Protein AF-A0A534X637-F1 (afdb_monomer)

Radius of gyration: 68.42 Å; Cα contacts (8 Å, |Δi|>4): 126; chains: 1; bounding box: 132×37×179 Å

Nearest PDB structures (foldseek):
  5v7k-assembly1_A  TM=5.201E-01  e=8.091E+00  Saccharomyces cerevisiae S288C

pLDDT: mean 84.25, std 18.9, range [32.81, 98.75]

Foldseek 3Di:
DDPVVCVVVLVCLLVVNDDPVNVVVLVVVVVVVDVVSVCVNVVDDRDDPPPDDDDDDDDDDDDDDDDDDDDDDDDDDDDDDDDDPPVVVVVVVVVVVVVVVVVVVVVVVVVVVVVVVVVVVVVVVVVVVVVVVVVVVVVVVVVVVVVVVVVVVVVVVVVVVVVVVVVVVVVVVVVVVVVVVVVVVVVVVVVVVVVVVVVVVVVVVVVVVVVVVVLVPDPPWDKDKDADDPPDHQKTKIWTDDPVVRDIDIDIPPDDDDPPPDWDWDWDQDPVRDIDTDDIHDDDD

Secondary structure (DSSP, 8-state):
--HHHHTTTHHHHHTT-S-HHHHHHHHHHHHTT-HHHHHHHHHS-TT-------------------------------------TTHHHHHHHHHHHHHHHHHHHHHHHHHHHHHHHHHHHHHHHHHHHHHHHHHHHHHHHHHHHHHHHHHHHHHHHHHHHHHHHHHHHHHHHHHHHHHHHHHHHHHHHHHHHHHHHHHHHHHHHHHHHHHHHHHHHSTT-EEEEE---TT--S-EEEEEEETTTTEEEEEEESPPPPPTT--EEEEEE-TTS-EEEEEEE----

Mean predicted aligned error: 18.58 Å

Sequence (285 aa):
MTHDELRPLLGAYAAGALAESAAEAVRAHLASGCTECLHDIFSRPVGLPRGGGDESSRTATEPPHDEAERHAVHAPPPAPVRRGRRWGLAVTIVVLALALATFASWTIYDLREREAARHAEAVRLAARVSELEAARAELATRVDGLAHDREAARDEATRQAEAVRATAEENASLTAELEAARGRIATLTRGVQRRDSEIAQLVTGVDEQRAVHDLAATPGVELVRLKPIAPVADAGGHVLWHPARDTILLYAFDLPPLPEGNHYRVRLRLGDGRVEDGPVFRPGP

Structure (mmCIF, N/CA/C/O backbone):
data_AF-A0A534X637-F1
#
_entry.id   AF-A0A534X637-F1
#
loop_
_atom_site.group_PDB
_atom_site.id
_atom_site.type_symbol
_atom_site.label_atom_id
_atom_site.label_alt_id
_atom_site.label_comp_id
_atom_site.label_asym_id
_atom_site.label_entity_id
_atom_site.label_seq_id
_atom_site.pdbx_PDB_ins_code
_atom_site.Cartn_x
_atom_site.Cartn_y
_atom_site.Cartn_z
_atom_site.occupancy
_atom_site.B_iso_or_equiv
_atom_site.auth_seq_id
_atom_site.auth_comp_id
_atom_site.auth_asym_id
_atom_site.auth_atom_id
_atom_site.pdbx_PDB_model_num
ATOM 1 N N . MET A 1 1 ? -9.061 -20.895 -38.094 1.00 80.50 1 MET A N 1
ATOM 2 C CA . MET A 1 1 ? -8.271 -22.129 -38.227 1.00 80.50 1 MET A CA 1
ATOM 3 C C . MET A 1 1 ? -8.186 -22.797 -36.878 1.00 80.50 1 MET A C 1
ATOM 5 O O . MET A 1 1 ? -7.851 -22.129 -35.900 1.00 80.50 1 MET A O 1
ATOM 9 N N . THR A 1 2 ? -8.549 -24.069 -36.822 1.00 93.06 2 THR A N 1
ATOM 10 C CA . THR A 1 2 ? -8.394 -24.895 -35.621 1.00 93.06 2 THR A CA 1
ATOM 11 C C . THR A 1 2 ? -6.964 -25.437 -35.530 1.00 93.06 2 THR A C 1
ATOM 13 O O . THR A 1 2 ? -6.198 -25.368 -36.492 1.00 93.06 2 THR A O 1
ATOM 16 N N . HIS A 1 3 ? -6.590 -25.968 -34.365 1.00 91.81 3 HIS A N 1
ATOM 17 C CA . HIS A 1 3 ? -5.275 -26.581 -34.159 1.00 91.81 3 HIS A CA 1
ATOM 18 C C . HIS A 1 3 ? -5.018 -27.747 -35.139 1.00 91.81 3 HIS A C 1
ATOM 20 O O . HIS A 1 3 ? -3.935 -27.850 -35.717 1.00 91.81 3 HIS A O 1
ATOM 26 N N . ASP A 1 4 ? -6.028 -28.588 -35.384 1.00 93.62 4 ASP A N 1
ATOM 27 C CA . ASP A 1 4 ? -5.906 -29.768 -36.251 1.00 93.62 4 ASP A CA 1
ATOM 28 C C . ASP A 1 4 ? -5.683 -29.405 -37.728 1.00 93.62 4 ASP A C 1
ATOM 30 O O . ASP A 1 4 ? -4.957 -30.104 -38.434 1.00 93.62 4 ASP A O 1
ATOM 34 N N . GLU A 1 5 ? -6.235 -28.277 -38.183 1.00 94.00 5 GLU A N 1
ATOM 35 C CA . GLU A 1 5 ? -6.020 -27.752 -39.540 1.00 94.00 5 GLU A CA 1
ATOM 36 C C . GLU A 1 5 ? -4.593 -27.218 -39.743 1.00 94.00 5 GLU A C 1
ATOM 38 O O . GLU A 1 5 ? -4.065 -27.256 -40.855 1.00 94.00 5 GLU A O 1
ATOM 43 N N . LEU A 1 6 ? -3.957 -26.725 -38.676 1.00 94.56 6 LEU A N 1
ATOM 44 C CA . LEU A 1 6 ? -2.626 -26.116 -38.724 1.00 94.56 6 LEU A CA 1
ATOM 45 C C . LEU A 1 6 ? -1.487 -27.119 -38.582 1.00 94.56 6 LEU A C 1
ATOM 47 O O . LEU A 1 6 ? -0.439 -26.932 -39.201 1.00 94.56 6 LEU A O 1
ATOM 51 N N . ARG A 1 7 ? -1.687 -28.199 -37.819 1.00 93.81 7 ARG A N 1
ATOM 52 C CA . ARG A 1 7 ? -0.678 -29.242 -37.577 1.00 93.81 7 ARG A CA 1
ATOM 53 C C . ARG A 1 7 ? 0.043 -29.747 -38.846 1.00 93.81 7 ARG A C 1
ATOM 55 O O . ARG A 1 7 ? 1.273 -29.819 -38.815 1.00 93.81 7 ARG A O 1
ATOM 62 N N . PRO A 1 8 ? -0.630 -30.045 -39.981 1.00 95.62 8 PRO A N 1
ATOM 63 C CA . PRO A 1 8 ? 0.071 -30.470 -41.198 1.00 95.62 8 PRO A CA 1
ATOM 64 C C . PRO A 1 8 ? 0.883 -29.349 -41.877 1.00 95.62 8 PRO A C 1
ATOM 66 O O . PRO A 1 8 ? 1.817 -29.640 -42.622 1.00 95.62 8 PRO A O 1
ATOM 69 N N . LEU A 1 9 ? 0.570 -28.073 -41.618 1.00 95.88 9 LEU A N 1
ATOM 70 C CA . LEU A 1 9 ? 1.211 -26.911 -42.251 1.00 95.88 9 LEU A CA 1
ATOM 71 C C . LEU A 1 9 ? 2.477 -26.439 -41.517 1.00 95.88 9 LEU A C 1
ATOM 73 O O . LEU A 1 9 ? 3.351 -25.832 -42.139 1.00 95.88 9 LEU A O 1
ATOM 77 N N . LEU A 1 10 ? 2.614 -26.746 -40.220 1.00 94.25 10 LEU A N 1
ATOM 78 C CA . LEU A 1 10 ? 3.729 -26.280 -39.378 1.00 94.25 10 LEU A CA 1
ATOM 79 C C . LEU A 1 10 ? 5.108 -26.717 -39.896 1.00 94.25 10 LEU A C 1
ATOM 81 O O . LEU A 1 10 ? 6.076 -25.970 -39.769 1.00 94.25 10 LEU A O 1
ATOM 85 N N . GLY A 1 11 ? 5.206 -27.885 -40.540 1.00 91.94 11 GLY A N 1
ATOM 86 C CA . GLY A 1 11 ? 6.465 -28.357 -41.127 1.00 91.94 11 GLY A CA 1
ATOM 87 C C . GLY A 1 11 ? 6.929 -27.533 -42.323 1.00 91.94 11 GLY A C 1
ATOM 88 O O . GLY A 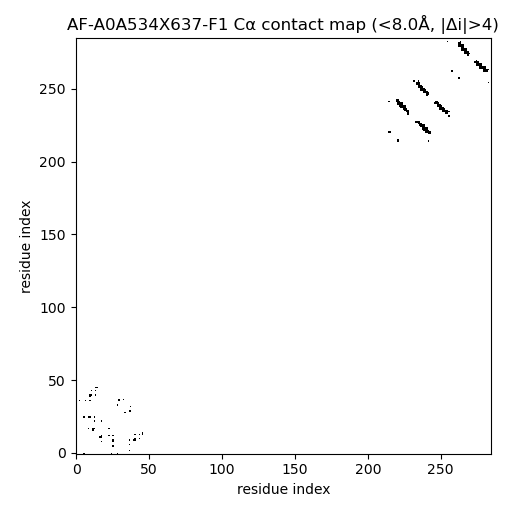1 11 ? 8.084 -27.114 -42.374 1.00 91.94 11 GLY A O 1
ATOM 89 N N . ALA A 1 12 ? 6.020 -27.254 -43.258 1.00 92.06 12 ALA A N 1
ATOM 90 C CA . ALA A 1 12 ? 6.310 -26.406 -44.411 1.00 92.06 12 ALA A CA 1
ATOM 91 C C . ALA A 1 12 ? 6.551 -24.947 -43.992 1.00 92.06 12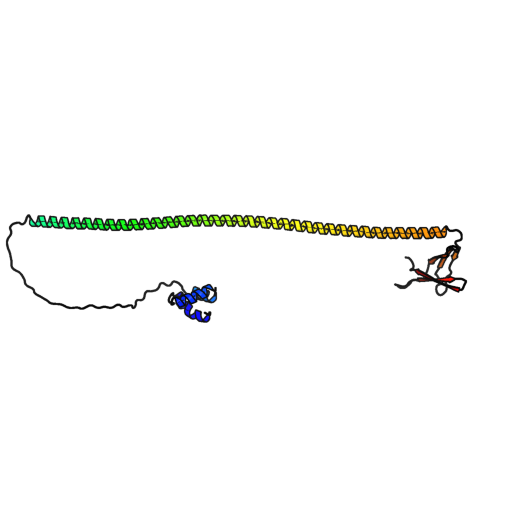 ALA A C 1
ATOM 93 O O . ALA A 1 12 ? 7.405 -24.276 -44.572 1.00 92.06 12 ALA A O 1
ATOM 94 N N . TYR A 1 13 ? 5.848 -24.474 -42.957 1.00 94.00 13 TYR A N 1
ATOM 95 C CA . TYR A 1 13 ? 6.070 -23.155 -42.368 1.00 94.00 13 TYR A CA 1
ATOM 96 C C . TYR A 1 13 ? 7.470 -23.032 -41.743 1.00 94.00 13 TYR A C 1
ATOM 98 O O . TYR A 1 13 ? 8.201 -22.104 -42.083 1.00 94.00 13 TYR A O 1
ATOM 106 N N . ALA A 1 14 ? 7.897 -23.999 -40.920 1.00 92.62 14 ALA A N 1
ATOM 107 C CA . ALA A 1 14 ? 9.238 -24.020 -40.320 1.00 92.62 14 ALA A CA 1
ATOM 108 C C . ALA A 1 14 ? 10.367 -24.099 -41.369 1.00 92.62 14 ALA A C 1
ATOM 110 O O . ALA A 1 14 ? 11.433 -23.517 -41.184 1.00 92.62 14 ALA A O 1
ATOM 111 N N . ALA A 1 15 ? 10.124 -24.781 -42.495 1.00 89.75 15 ALA A N 1
ATOM 112 C CA . ALA A 1 15 ? 11.055 -24.859 -43.624 1.00 89.75 15 ALA A CA 1
ATOM 113 C C . ALA A 1 15 ? 11.047 -23.606 -44.533 1.00 89.75 15 ALA A C 1
ATOM 115 O O . ALA A 1 15 ? 11.869 -23.488 -45.451 1.00 89.75 15 ALA A O 1
ATOM 116 N N . GLY A 1 16 ? 10.113 -22.672 -44.316 1.00 92.06 16 GLY A N 1
ATOM 117 C CA . GLY A 1 16 ? 9.902 -21.510 -45.182 1.00 92.06 16 GLY A CA 1
ATOM 118 C C . GLY A 1 16 ? 9.469 -21.883 -46.605 1.00 92.06 16 GLY A C 1
ATOM 119 O O . GLY A 1 16 ? 9.842 -21.195 -47.549 1.00 92.06 16 GLY A O 1
ATOM 120 N N . ALA A 1 17 ? 8.749 -22.997 -46.762 1.00 94.06 17 ALA A N 1
ATOM 121 C CA . ALA A 1 17 ? 8.256 -23.520 -48.040 1.00 94.06 17 ALA A CA 1
ATOM 122 C C . ALA A 1 17 ? 6.743 -23.295 -48.237 1.00 94.06 17 ALA A C 1
ATOM 124 O O . ALA A 1 17 ? 6.162 -23.760 -49.216 1.00 94.06 17 ALA A O 1
ATOM 125 N N . LEU A 1 18 ? 6.087 -22.627 -47.287 1.00 95.75 18 LEU A N 1
ATOM 126 C CA . LEU A 1 18 ? 4.650 -22.389 -47.313 1.00 95.75 18 LEU A CA 1
ATOM 127 C C . LEU A 1 18 ? 4.317 -21.137 -48.142 1.00 95.75 18 LEU A C 1
ATOM 129 O O . LEU A 1 18 ? 5.022 -20.134 -48.061 1.00 95.75 18 LEU A O 1
ATOM 133 N N . ALA A 1 19 ? 3.233 -21.183 -48.922 1.00 95.19 19 ALA A N 1
ATOM 134 C CA . ALA A 1 19 ? 2.739 -20.014 -49.651 1.00 95.19 19 ALA A CA 1
ATOM 135 C C . ALA A 1 19 ? 2.340 -18.885 -48.682 1.00 95.19 19 ALA A C 1
ATOM 137 O O . ALA A 1 19 ? 1.822 -19.157 -47.599 1.00 95.19 19 ALA A O 1
ATOM 138 N N . GLU A 1 20 ? 2.524 -17.625 -49.089 1.00 94.62 20 GLU A N 1
ATOM 139 C CA . GLU A 1 20 ? 2.378 -16.449 -48.212 1.00 94.62 20 GLU A CA 1
ATOM 140 C C . GLU A 1 20 ? 1.017 -16.373 -47.498 1.00 94.62 20 GLU A C 1
ATOM 142 O O . GLU A 1 20 ? 0.951 -16.106 -46.302 1.00 94.62 20 GLU A O 1
ATOM 147 N N . SER A 1 21 ? -0.079 -16.691 -48.194 1.00 95.00 21 SER A N 1
ATOM 148 C CA . SER A 1 21 ? -1.428 -16.691 -47.609 1.00 95.00 21 SER A CA 1
ATOM 149 C C . SER A 1 21 ? -1.615 -17.752 -46.518 1.00 95.00 21 SER A C 1
ATOM 151 O O . SER A 1 21 ? -2.300 -17.511 -45.525 1.00 95.00 21 SER A O 1
ATOM 153 N N . ALA A 1 22 ? -0.984 -18.916 -46.671 1.00 95.44 22 ALA A N 1
ATOM 154 C CA . ALA A 1 22 ? -1.002 -19.973 -45.667 1.00 95.44 22 ALA A CA 1
ATOM 155 C C . ALA A 1 22 ? -0.016 -19.678 -44.521 1.00 95.44 22 ALA A C 1
ATOM 157 O O . ALA A 1 22 ? -0.314 -19.989 -43.370 1.00 95.44 22 ALA A O 1
ATOM 158 N N . ALA A 1 23 ? 1.111 -19.015 -44.802 1.00 96.38 23 ALA A N 1
ATOM 159 C CA . ALA A 1 23 ? 2.033 -18.526 -43.777 1.00 96.38 23 ALA A CA 1
ATOM 160 C C . ALA A 1 23 ? 1.380 -17.469 -42.875 1.00 96.38 23 ALA A C 1
ATOM 162 O O . ALA A 1 23 ? 1.553 -17.520 -41.658 1.00 96.38 23 ALA A O 1
ATOM 163 N N . GLU A 1 24 ? 0.571 -16.570 -43.438 1.00 97.06 24 GLU A N 1
ATOM 164 C CA . GLU A 1 24 ? -0.175 -15.574 -42.665 1.00 97.06 24 GLU A CA 1
ATOM 165 C C . GLU A 1 24 ? -1.219 -16.217 -41.742 1.00 97.06 24 GLU A C 1
ATOM 167 O O . GLU A 1 24 ? -1.328 -15.844 -40.575 1.00 97.06 24 GLU A O 1
ATOM 172 N N . ALA A 1 25 ? -1.928 -17.248 -42.212 1.00 95.88 25 ALA A N 1
ATOM 173 C CA . ALA A 1 25 ? -2.872 -17.992 -41.379 1.00 95.88 25 ALA A CA 1
ATOM 174 C C . ALA A 1 25 ? -2.182 -18.697 -40.191 1.00 95.88 25 ALA A C 1
ATOM 176 O O . ALA A 1 25 ? -2.721 -18.712 -39.080 1.00 95.88 25 ALA A O 1
ATOM 177 N N . VAL A 1 26 ? -0.964 -19.220 -40.398 1.00 96.31 26 VAL A N 1
ATOM 178 C CA . VAL A 1 26 ? -0.128 -19.780 -39.323 1.00 96.31 26 VAL A CA 1
ATOM 179 C C . VAL A 1 26 ? 0.319 -18.680 -38.353 1.00 96.31 26 VAL A C 1
ATOM 181 O O . VAL A 1 26 ? 0.163 -18.847 -37.144 1.00 96.31 26 VAL A O 1
ATOM 184 N N . ARG A 1 27 ? 0.815 -17.536 -38.850 1.00 97.12 27 ARG A N 1
ATOM 185 C CA . ARG A 1 27 ? 1.231 -16.391 -38.013 1.00 97.12 27 ARG A CA 1
ATOM 186 C C . ARG A 1 27 ? 0.093 -15.872 -37.140 1.00 97.12 27 ARG A C 1
ATOM 188 O O . ARG A 1 27 ? 0.296 -15.684 -35.943 1.00 97.12 27 ARG A O 1
ATOM 195 N N . ALA A 1 28 ? -1.100 -15.706 -37.708 1.00 97.06 28 ALA A N 1
ATOM 196 C CA . ALA A 1 28 ? -2.282 -15.253 -36.982 1.00 97.06 28 ALA A CA 1
ATOM 197 C C . ALA A 1 28 ? -2.666 -16.207 -35.836 1.00 97.06 28 ALA A C 1
ATOM 199 O O . ALA A 1 28 ? -3.042 -15.756 -34.756 1.00 97.06 28 ALA A O 1
ATOM 200 N N . HIS A 1 29 ? -2.529 -17.522 -36.035 1.00 96.62 29 HIS A N 1
ATOM 201 C CA . HIS A 1 29 ? -2.782 -18.503 -34.980 1.00 96.62 29 HIS A CA 1
ATOM 202 C C . HIS A 1 29 ? -1.675 -18.539 -33.918 1.00 96.62 29 HIS A C 1
ATOM 204 O O . HIS A 1 29 ? -1.960 -18.629 -32.729 1.00 96.62 29 HIS A O 1
ATOM 210 N N . LEU A 1 30 ? -0.403 -18.420 -34.306 1.00 95.88 30 LEU A N 1
ATOM 211 C CA . LEU A 1 30 ? 0.690 -18.326 -33.331 1.00 95.88 30 LEU A CA 1
ATOM 212 C C . LEU A 1 30 ? 0.582 -17.044 -32.488 1.00 95.88 30 LEU A C 1
ATOM 214 O O . LEU A 1 30 ? 0.846 -17.079 -31.286 1.00 95.88 30 LEU A O 1
ATOM 218 N N . ALA A 1 31 ? 0.111 -15.943 -33.082 1.00 96.94 31 ALA A N 1
ATOM 219 C CA . ALA A 1 31 ? -0.160 -14.688 -32.384 1.00 96.94 31 ALA A CA 1
ATOM 220 C C . ALA A 1 31 ? -1.287 -14.798 -31.340 1.00 96.94 31 ALA A C 1
ATOM 222 O O . ALA A 1 31 ? -1.334 -13.990 -30.415 1.00 96.94 31 ALA A O 1
ATOM 223 N N . SER A 1 32 ? -2.158 -15.812 -31.428 1.00 95.56 32 SER A N 1
ATOM 224 C CA . SER A 1 32 ? -3.164 -16.081 -30.393 1.00 95.56 32 SER A CA 1
ATOM 225 C C . SER A 1 32 ? -2.591 -16.789 -29.157 1.00 95.56 32 SER A C 1
ATOM 227 O O . SER A 1 32 ? -3.331 -17.031 -28.207 1.00 95.56 32 SER A O 1
ATOM 229 N N . GLY A 1 33 ? -1.303 -17.158 -29.161 1.00 95.56 33 GLY A N 1
ATOM 230 C CA . GLY A 1 33 ? -0.624 -17.769 -28.017 1.00 95.56 33 GLY A CA 1
ATOM 231 C C . GLY A 1 33 ? -0.843 -19.27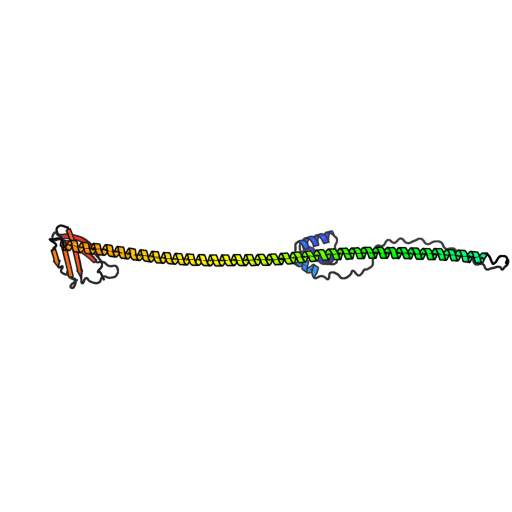7 -27.854 1.00 95.56 33 GLY A C 1
ATOM 232 O O . GLY A 1 33 ? -0.748 -19.782 -26.737 1.00 95.56 33 GLY A O 1
ATOM 233 N N . CYS A 1 34 ? -1.135 -20.021 -28.930 1.00 96.62 34 CYS A N 1
ATOM 234 C CA . CYS A 1 34 ? -1.278 -21.481 -28.852 1.00 96.62 34 CYS A CA 1
ATOM 235 C C . CYS A 1 34 ? 0.069 -22.160 -28.539 1.00 96.62 34 CYS A C 1
ATOM 237 O O . CYS A 1 34 ? 0.945 -22.281 -29.400 1.00 96.62 34 CYS A O 1
ATOM 239 N N . THR A 1 35 ? 0.231 -22.627 -27.301 1.00 96.00 35 THR A N 1
ATOM 240 C CA . THR A 1 35 ? 1.481 -23.212 -26.793 1.00 96.00 35 THR A CA 1
ATOM 241 C C . THR A 1 35 ? 1.853 -24.531 -27.470 1.00 96.00 35 THR A C 1
ATOM 243 O O . THR A 1 35 ? 3.038 -24.779 -27.672 1.00 96.00 35 THR A O 1
ATOM 246 N N . GLU A 1 36 ? 0.880 -25.348 -27.882 1.00 95.31 36 GLU A N 1
ATOM 247 C CA . GLU A 1 36 ? 1.135 -26.612 -28.589 1.00 95.31 36 GLU A CA 1
ATOM 248 C C . GLU A 1 36 ? 1.751 -26.379 -29.975 1.00 95.31 36 GLU A C 1
ATOM 250 O O . GLU A 1 36 ? 2.763 -26.989 -30.316 1.00 95.31 36 GLU A O 1
ATOM 255 N N . CYS A 1 37 ? 1.194 -25.446 -30.757 1.00 95.69 37 CYS A N 1
ATOM 256 C CA . CYS A 1 37 ? 1.743 -25.088 -32.067 1.00 95.69 37 CYS A CA 1
ATOM 257 C C . CYS A 1 37 ? 3.106 -24.396 -31.950 1.00 95.69 37 CYS A C 1
ATOM 259 O O . CYS A 1 37 ? 3.983 -24.640 -32.777 1.00 95.69 37 CYS A O 1
ATOM 261 N N . LEU A 1 38 ? 3.300 -23.562 -30.918 1.00 95.19 38 LEU A N 1
ATOM 262 C CA . LEU A 1 38 ? 4.597 -22.953 -30.612 1.00 95.19 38 LEU A CA 1
ATOM 263 C C . LEU A 1 38 ? 5.640 -24.018 -30.236 1.00 95.19 38 LEU A C 1
ATOM 265 O O . LEU A 1 38 ? 6.779 -23.966 -30.688 1.00 95.19 38 LEU A O 1
ATOM 269 N N . HIS A 1 39 ? 5.266 -25.023 -29.449 1.00 95.00 39 HIS A N 1
ATOM 270 C CA . HIS A 1 39 ? 6.184 -26.101 -29.098 1.00 95.00 39 HIS A CA 1
ATOM 271 C C . HIS A 1 39 ? 6.568 -26.960 -30.318 1.00 95.00 39 HIS A C 1
ATOM 273 O O . HIS A 1 39 ? 7.747 -27.257 -30.513 1.00 95.00 39 HIS A O 1
ATOM 279 N N . ASP A 1 40 ? 5.607 -27.312 -31.178 1.00 93.56 40 ASP A N 1
ATOM 280 C CA . ASP A 1 40 ? 5.864 -28.097 -32.396 1.00 93.56 40 ASP A CA 1
ATOM 281 C C . ASP A 1 40 ? 6.761 -27.340 -33.397 1.00 93.56 40 ASP A C 1
ATOM 283 O O . ASP A 1 40 ? 7.679 -27.917 -33.974 1.00 93.56 40 ASP A O 1
ATOM 287 N N . ILE A 1 41 ? 6.589 -26.023 -33.566 1.00 93.06 41 ILE A N 1
ATOM 288 C CA . ILE A 1 41 ? 7.469 -25.249 -34.458 1.00 93.06 41 ILE A CA 1
ATOM 289 C C . ILE A 1 41 ? 8.901 -25.117 -33.912 1.00 93.06 41 ILE A C 1
ATOM 291 O O . ILE A 1 41 ? 9.850 -25.260 -34.681 1.00 93.06 41 ILE A O 1
ATOM 295 N N . PHE A 1 42 ? 9.077 -24.882 -32.605 1.00 91.81 42 PHE A N 1
ATOM 296 C CA . PHE A 1 42 ? 10.404 -24.693 -31.999 1.00 91.81 42 PHE A CA 1
ATOM 297 C C . PHE A 1 42 ? 11.163 -26.000 -31.739 1.00 91.81 42 PHE A C 1
ATOM 299 O O . PHE A 1 42 ? 12.383 -25.976 -31.604 1.00 91.81 42 PHE A O 1
ATOM 306 N N . SER A 1 43 ? 10.470 -27.138 -31.675 1.00 91.44 43 SER A N 1
ATOM 307 C CA . SER A 1 43 ? 11.107 -28.459 -31.566 1.00 91.44 43 SER A CA 1
ATOM 308 C C . SER A 1 43 ? 11.647 -28.978 -32.904 1.00 91.44 43 SER A C 1
ATOM 310 O O . SER A 1 43 ? 12.435 -29.925 -32.928 1.00 91.44 43 SER A O 1
ATOM 312 N N . ARG A 1 44 ? 11.277 -28.346 -34.025 1.00 87.62 44 ARG A N 1
ATOM 313 C CA . ARG A 1 44 ? 11.807 -28.671 -35.352 1.00 87.62 44 ARG A CA 1
ATOM 314 C C . ARG A 1 44 ? 13.158 -27.978 -35.569 1.00 87.62 44 ARG A C 1
ATOM 316 O O . ARG A 1 44 ? 13.331 -26.832 -35.157 1.00 87.62 44 ARG A O 1
ATOM 323 N N . PRO A 1 45 ? 14.122 -28.634 -36.239 1.00 76.06 45 PRO A N 1
ATOM 324 C CA . PRO A 1 45 ? 15.430 -28.048 -36.504 1.00 76.06 45 PRO A CA 1
ATOM 325 C C . PRO A 1 45 ? 15.297 -26.866 -37.475 1.00 76.06 45 PRO A C 1
ATOM 327 O O . PRO A 1 45 ? 15.264 -27.034 -38.693 1.00 76.06 45 PRO A O 1
ATOM 330 N N . VAL A 1 46 ? 15.215 -25.655 -36.931 1.00 68.88 46 VAL A N 1
ATOM 331 C CA . VAL A 1 46 ? 15.305 -24.409 -37.694 1.00 68.88 46 VAL A CA 1
ATOM 332 C C . VAL A 1 46 ? 16.779 -24.100 -37.963 1.00 68.88 46 VAL A C 1
ATOM 334 O O . VAL A 1 46 ? 17.590 -24.057 -37.042 1.00 68.88 46 VAL A O 1
ATOM 337 N N . GLY A 1 47 ? 17.147 -23.902 -39.232 1.00 58.97 47 GLY A N 1
ATOM 338 C CA . GLY A 1 47 ? 18.487 -23.421 -39.598 1.00 58.97 47 GLY A CA 1
ATOM 339 C C . GLY A 1 47 ? 19.456 -24.427 -40.226 1.00 58.97 47 GLY A C 1
ATOM 340 O O . GLY A 1 47 ? 20.649 -24.133 -40.278 1.00 58.97 47 GLY A O 1
ATOM 341 N N . LEU A 1 48 ? 19.001 -25.566 -40.765 1.00 54.12 48 LEU A N 1
ATOM 342 C CA . LEU A 1 48 ? 19.855 -26.308 -41.700 1.00 54.12 48 LEU A CA 1
ATOM 343 C C . LEU A 1 48 ? 19.997 -25.496 -43.005 1.00 54.12 48 LEU A C 1
ATOM 345 O O . LEU A 1 48 ? 18.976 -25.125 -43.595 1.00 54.12 48 LEU A O 1
ATOM 349 N N . PRO A 1 49 ? 21.227 -25.173 -43.453 1.00 49.19 49 PRO A N 1
ATOM 350 C CA . PRO A 1 49 ? 21.439 -24.428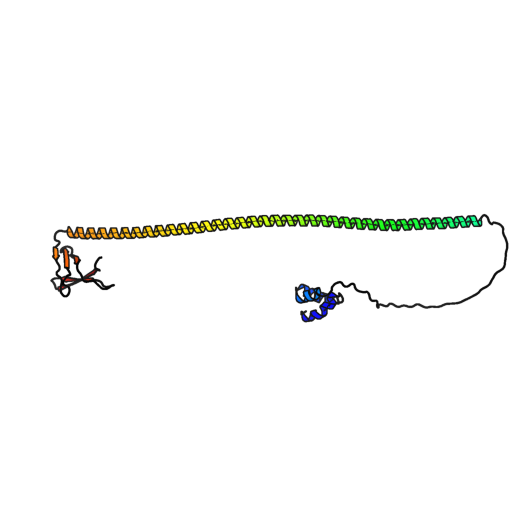 -44.685 1.00 49.19 49 PRO A CA 1
ATOM 351 C C . PRO A 1 49 ? 20.811 -25.192 -45.847 1.00 49.19 49 PRO A C 1
ATOM 353 O O . PRO A 1 49 ? 21.016 -26.397 -45.997 1.00 49.19 49 PRO A O 1
ATOM 356 N N . ARG A 1 50 ? 20.033 -24.476 -46.665 1.00 53.59 50 ARG A N 1
ATOM 357 C CA . ARG A 1 50 ? 19.497 -24.989 -47.926 1.00 53.59 50 ARG A CA 1
ATOM 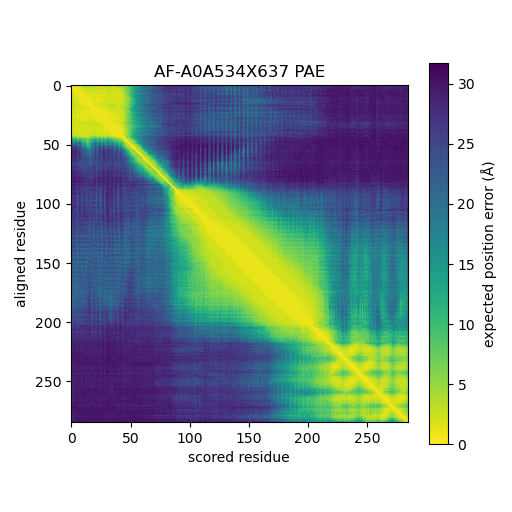358 C C . ARG A 1 50 ? 20.677 -25.468 -48.771 1.00 53.59 50 ARG A C 1
ATOM 360 O O . ARG A 1 50 ? 21.409 -24.652 -49.324 1.00 53.59 50 ARG A O 1
ATOM 367 N N . GLY A 1 51 ? 20.874 -26.783 -48.836 1.00 40.62 51 GLY A N 1
ATOM 368 C CA . GLY A 1 51 ? 21.675 -27.399 -49.881 1.00 40.62 51 GLY A CA 1
ATOM 369 C C . GLY A 1 51 ? 20.989 -27.074 -51.198 1.00 40.62 51 GLY A C 1
ATOM 370 O O . GLY A 1 51 ? 19.889 -27.560 -51.451 1.00 40.62 51 GLY A O 1
ATOM 371 N N . GLY A 1 52 ? 21.586 -26.172 -51.973 1.00 44.44 52 GLY A N 1
ATOM 372 C CA . GLY A 1 52 ? 21.131 -25.873 -53.319 1.00 44.44 52 GLY A CA 1
ATOM 373 C C . GLY A 1 52 ? 21.213 -27.135 -54.170 1.00 44.44 52 GLY A C 1
ATOM 374 O O . GLY A 1 52 ? 22.303 -27.536 -54.555 1.00 44.44 52 GLY A O 1
ATOM 375 N N . GLY A 1 53 ? 20.066 -27.761 -54.427 1.00 39.09 53 GLY A N 1
ATOM 376 C CA . GLY A 1 53 ? 19.783 -28.326 -55.743 1.00 39.09 53 GLY A CA 1
ATOM 377 C C . GLY A 1 53 ? 19.164 -27.186 -56.551 1.00 39.09 53 GLY A C 1
ATOM 378 O O . GLY A 1 53 ? 18.230 -26.541 -56.078 1.00 39.09 53 GLY A O 1
ATOM 379 N N . ASP A 1 54 ? 19.769 -26.737 -57.646 1.00 41.75 54 ASP A N 1
ATOM 380 C CA . ASP A 1 54 ? 19.764 -27.441 -58.933 1.00 41.75 54 ASP A CA 1
ATOM 381 C C . ASP A 1 54 ? 18.393 -28.062 -59.216 1.00 41.75 54 ASP A C 1
ATOM 383 O O . ASP A 1 54 ? 18.131 -29.204 -58.863 1.00 41.75 54 ASP A O 1
ATOM 387 N N . GLU A 1 55 ? 17.479 -27.266 -59.781 1.00 39.62 55 GLU A N 1
ATOM 388 C CA . GLU A 1 55 ? 16.989 -27.470 -61.152 1.00 39.62 55 GLU A CA 1
ATOM 389 C C . GLU A 1 55 ? 15.817 -26.534 -61.513 1.00 39.62 55 GLU A C 1
ATOM 391 O O . GLU A 1 55 ? 14.864 -26.349 -60.765 1.00 39.62 55 GLU A O 1
ATOM 396 N N . SER A 1 56 ? 15.851 -26.066 -62.764 1.00 40.47 56 SER A N 1
ATOM 397 C CA . SER A 1 56 ? 14.686 -25.745 -63.608 1.00 40.47 56 SER A CA 1
ATOM 398 C C . SER A 1 56 ? 13.905 -24.437 -63.391 1.00 40.47 56 SER A C 1
ATOM 400 O O . SER A 1 56 ? 12.744 -24.402 -62.993 1.00 40.47 56 SER A O 1
ATOM 402 N N . SER A 1 57 ? 14.471 -23.368 -63.946 1.00 38.34 57 SER A N 1
ATOM 403 C CA . SER A 1 57 ? 13.868 -22.668 -65.101 1.00 38.34 57 SER A CA 1
ATOM 404 C C . SER A 1 57 ? 15.030 -22.143 -65.951 1.00 38.34 57 SER A C 1
ATOM 406 O O . SER A 1 57 ? 15.677 -21.176 -65.580 1.00 38.34 57 SER A O 1
ATOM 408 N N . ARG A 1 58 ? 15.548 -22.892 -66.934 1.00 40.53 58 ARG A N 1
ATOM 409 C CA . ARG A 1 58 ? 14.998 -23.099 -68.290 1.00 40.53 58 ARG A CA 1
ATOM 410 C C . ARG A 1 58 ? 14.408 -21.828 -68.905 1.00 40.53 58 ARG A C 1
ATOM 412 O O . ARG A 1 58 ? 13.197 -21.675 -68.965 1.00 40.53 58 ARG A O 1
ATOM 419 N N . THR A 1 59 ? 15.288 -21.036 -69.509 1.00 34.25 59 THR A N 1
ATOM 420 C CA . THR A 1 59 ? 15.021 -20.504 -70.849 1.00 34.25 59 THR A CA 1
ATOM 421 C C . THR A 1 59 ? 16.175 -20.948 -71.733 1.00 34.25 59 THR A C 1
ATOM 423 O O . THR A 1 59 ? 17.247 -20.353 -71.748 1.00 34.25 59 THR A O 1
ATOM 426 N N . ALA A 1 60 ? 15.961 -22.079 -72.400 1.00 36.97 60 ALA A N 1
ATOM 427 C CA . ALA A 1 60 ? 16.754 -22.490 -73.538 1.00 36.97 60 ALA A CA 1
ATOM 428 C C . ALA A 1 60 ? 16.384 -21.595 -74.727 1.00 36.97 60 ALA A C 1
ATOM 430 O O . ALA A 1 60 ? 15.209 -21.448 -75.062 1.00 36.97 60 ALA A O 1
ATOM 431 N N . THR A 1 61 ? 17.380 -21.019 -75.384 1.00 33.62 61 THR A N 1
ATOM 432 C CA . THR A 1 61 ? 17.322 -20.751 -76.822 1.00 33.62 61 THR A CA 1
ATOM 433 C C . THR A 1 61 ? 18.713 -21.039 -77.360 1.00 33.62 61 THR A C 1
ATOM 435 O O . THR A 1 61 ? 19.664 -20.305 -77.107 1.00 33.62 61 THR A O 1
ATOM 438 N N . GLU A 1 62 ? 18.809 -22.203 -77.992 1.00 33.12 62 GLU A N 1
ATOM 439 C CA . GLU A 1 62 ? 19.943 -22.670 -78.781 1.00 33.12 62 GLU A CA 1
ATOM 440 C C . GLU A 1 62 ? 20.126 -21.827 -80.064 1.00 33.12 62 GLU A C 1
ATOM 442 O O . GLU A 1 62 ? 19.215 -21.092 -80.457 1.00 33.12 62 GLU A O 1
ATOM 447 N N . PRO A 1 63 ? 21.301 -21.932 -80.711 1.00 52.06 63 PRO A N 1
ATOM 448 C CA . PRO A 1 63 ? 21.765 -21.089 -81.807 1.00 52.06 63 PRO A CA 1
ATOM 449 C C . PRO A 1 63 ? 21.411 -21.675 -83.186 1.00 52.06 63 PRO A C 1
ATOM 451 O O . PRO A 1 63 ? 20.971 -22.820 -83.283 1.00 52.06 63 PRO A O 1
ATOM 454 N N . PRO A 1 64 ? 21.736 -20.961 -84.277 1.00 48.84 64 PRO A N 1
ATOM 455 C CA . PRO A 1 64 ? 22.078 -21.584 -85.541 1.00 48.84 64 PRO A CA 1
ATOM 456 C C . PRO A 1 64 ? 23.595 -21.559 -85.770 1.00 48.84 64 PRO A C 1
ATOM 458 O O . PRO A 1 64 ? 24.248 -20.514 -85.749 1.00 48.84 64 PRO A O 1
ATOM 461 N N . HIS A 1 65 ? 24.120 -22.761 -85.993 1.00 39.84 65 HIS A N 1
ATOM 462 C CA . HIS A 1 65 ? 25.303 -23.031 -86.799 1.00 39.84 65 HIS A CA 1
ATOM 463 C C . HIS A 1 65 ? 25.045 -22.685 -88.277 1.00 39.84 65 HIS A C 1
ATOM 465 O O . HIS A 1 65 ? 23.902 -22.768 -88.715 1.00 39.84 65 HIS A O 1
ATOM 471 N N . ASP A 1 66 ? 26.139 -22.356 -88.977 1.00 34.78 66 ASP A N 1
ATOM 472 C CA . ASP A 1 66 ? 26.408 -22.296 -90.433 1.00 34.78 66 ASP A CA 1
ATOM 473 C C . ASP A 1 66 ? 27.141 -20.964 -90.723 1.00 34.78 66 ASP A C 1
ATOM 475 O O . ASP A 1 66 ? 26.704 -19.903 -90.299 1.00 34.78 66 ASP A O 1
ATOM 479 N N . GLU A 1 67 ? 28.332 -20.897 -91.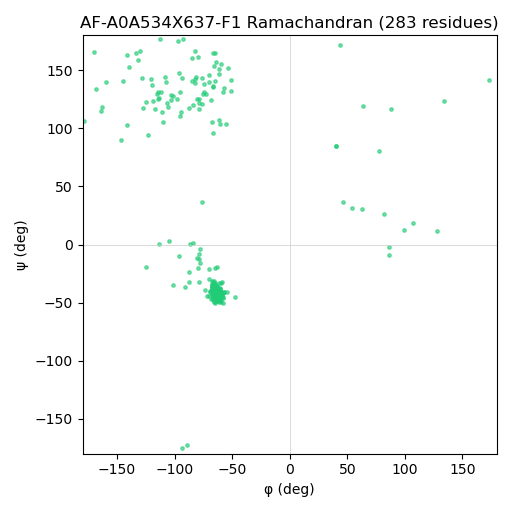320 1.00 34.53 67 GLU A N 1
ATOM 480 C CA . GLU A 1 67 ? 28.887 -21.740 -92.372 1.00 34.53 67 GLU A CA 1
ATOM 481 C C . GLU A 1 67 ? 30.402 -21.953 -92.206 1.00 34.53 67 GLU A C 1
ATOM 483 O O . GLU A 1 67 ? 31.188 -21.056 -91.889 1.00 34.53 67 GLU A O 1
ATOM 488 N N . ALA A 1 68 ? 30.803 -23.187 -92.487 1.00 35.72 68 ALA A N 1
ATOM 489 C CA . ALA A 1 68 ? 32.133 -23.537 -92.940 1.00 35.72 68 ALA A CA 1
ATOM 490 C C . ALA A 1 68 ? 32.286 -23.159 -94.422 1.00 35.72 68 ALA A C 1
ATOM 492 O O . ALA A 1 68 ? 31.365 -23.410 -95.182 1.00 35.72 68 ALA A O 1
ATOM 493 N N . GLU A 1 69 ? 33.463 -22.682 -94.842 1.00 35.78 69 GLU A N 1
ATOM 494 C CA . GLU A 1 69 ? 34.231 -23.233 -95.978 1.00 35.78 69 GLU A CA 1
ATOM 495 C C . GLU A 1 69 ? 35.552 -22.458 -96.162 1.00 35.78 69 GLU A C 1
ATOM 497 O O . GLU A 1 69 ? 35.574 -21.251 -96.348 1.00 35.78 69 GLU A O 1
ATOM 502 N N . ARG A 1 70 ? 36.705 -23.037 -95.803 1.00 36.97 70 ARG A N 1
ATOM 503 C CA . ARG A 1 70 ? 37.574 -23.975 -96.548 1.00 36.97 70 ARG A CA 1
ATOM 504 C C . ARG A 1 70 ? 38.626 -23.279 -97.442 1.00 36.97 70 ARG A C 1
ATOM 506 O O . ARG A 1 70 ? 38.314 -22.705 -98.467 1.00 36.97 70 ARG A O 1
ATOM 513 N N . HIS A 1 71 ? 39.885 -23.542 -97.065 1.00 37.38 71 HIS A N 1
ATOM 514 C CA . HIS A 1 71 ? 41.040 -23.905 -97.905 1.00 37.38 71 HIS A CA 1
ATOM 515 C C . HIS A 1 71 ? 41.578 -22.907 -98.950 1.00 37.38 71 HIS A C 1
ATOM 517 O O . HIS A 1 71 ? 40.971 -22.696 -99.988 1.00 37.38 71 HIS A O 1
ATOM 523 N N . ALA A 1 72 ? 42.850 -22.516 -98.790 1.00 32.81 72 ALA A N 1
ATOM 524 C CA . ALA A 1 72 ? 43.914 -22.997 -99.682 1.00 32.81 72 ALA A CA 1
ATOM 525 C C . ALA A 1 72 ? 45.317 -22.651 -99.153 1.00 32.81 72 ALA A C 1
ATOM 527 O O . ALA A 1 72 ? 45.619 -21.533 -98.746 1.00 32.81 72 ALA A O 1
ATOM 528 N N . VAL A 1 73 ? 46.172 -23.667 -99.202 1.00 41.00 73 VAL A N 1
ATOM 529 C CA . VAL A 1 73 ? 47.625 -23.644 -99.043 1.00 41.00 73 VAL A CA 1
ATOM 530 C C . VAL A 1 73 ? 48.256 -23.060 -100.311 1.00 41.00 73 VAL A C 1
ATOM 532 O O . VAL A 1 73 ? 47.878 -23.486 -101.395 1.00 41.00 73 VAL A O 1
ATOM 535 N N . HIS A 1 74 ? 49.269 -22.191 -100.200 1.00 36.97 74 HIS A N 1
ATOM 536 C CA . HIS A 1 74 ? 50.403 -22.196 -101.137 1.00 36.97 74 HIS A CA 1
ATOM 537 C C . HIS A 1 74 ? 51.654 -21.505 -100.570 1.00 36.97 74 HIS A C 1
ATOM 539 O O . HIS A 1 74 ? 51.590 -20.497 -99.872 1.00 36.97 74 HIS A O 1
ATOM 545 N N . ALA A 1 75 ? 52.791 -22.131 -100.873 1.00 35.19 75 ALA A N 1
ATOM 546 C CA . ALA A 1 75 ? 54.154 -21.849 -100.428 1.00 35.19 75 ALA A CA 1
ATOM 547 C C . ALA A 1 75 ? 54.903 -20.911 -101.433 1.00 35.19 75 ALA A C 1
ATOM 549 O O . ALA A 1 75 ? 54.270 -20.415 -102.363 1.00 35.19 75 ALA A O 1
ATOM 550 N N . PRO A 1 76 ? 56.209 -20.598 -101.257 1.00 51.59 76 PRO A N 1
ATOM 551 C CA . PRO A 1 76 ? 56.768 -19.244 -101.375 1.00 51.59 76 PRO A CA 1
ATOM 552 C C . PRO A 1 76 ? 57.406 -18.910 -102.740 1.00 51.59 76 PRO A C 1
ATOM 554 O O . PRO A 1 76 ? 57.647 -19.802 -103.553 1.00 51.59 76 PRO A O 1
ATOM 557 N N . PRO A 1 77 ? 57.834 -17.643 -102.925 1.00 41.84 77 PRO A N 1
ATOM 558 C CA . PRO A 1 77 ? 59.115 -17.385 -103.592 1.00 41.84 77 PRO A CA 1
ATOM 559 C C . PRO A 1 77 ? 60.026 -16.344 -102.880 1.00 41.84 77 PRO A C 1
ATOM 561 O O . PRO A 1 77 ? 59.577 -15.613 -101.993 1.00 41.84 77 PRO A O 1
ATOM 564 N N . PRO A 1 78 ? 61.329 -16.286 -103.238 1.00 41.22 78 PRO A N 1
ATOM 565 C CA . PRO A 1 78 ? 62.372 -15.520 -102.540 1.00 41.22 78 PRO A CA 1
ATOM 566 C C . PRO A 1 78 ? 62.672 -14.119 -103.123 1.00 41.22 78 PRO A C 1
ATOM 568 O O . PRO A 1 78 ? 62.665 -13.969 -104.336 1.00 41.22 78 PRO A O 1
ATOM 571 N N . ALA A 1 79 ? 63.049 -13.185 -102.219 1.00 38.81 79 ALA A N 1
ATOM 572 C CA . ALA A 1 79 ? 64.010 -12.045 -102.284 1.00 38.81 79 ALA A CA 1
ATOM 573 C C . ALA A 1 79 ? 64.065 -11.105 -103.526 1.00 38.81 79 ALA A C 1
ATOM 575 O O . ALA A 1 79 ? 63.535 -11.428 -104.577 1.00 38.81 79 ALA A O 1
ATOM 576 N N . PRO A 1 80 ? 64.824 -9.980 -103.516 1.00 51.56 80 PRO A N 1
ATOM 577 C CA . PRO A 1 80 ? 65.315 -9.068 -102.464 1.00 51.56 80 PRO A CA 1
ATOM 578 C C . PRO A 1 80 ? 64.615 -7.678 -102.622 1.00 51.56 80 PRO A C 1
ATOM 580 O O . PRO A 1 80 ? 63.747 -7.544 -103.463 1.00 51.56 80 PRO A O 1
ATOM 583 N N . VAL A 1 81 ? 64.790 -6.633 -101.797 1.00 42.59 81 VAL A N 1
ATOM 584 C CA . VAL A 1 81 ? 65.787 -5.555 -101.984 1.00 42.59 81 VAL A CA 1
ATOM 585 C C . VAL A 1 81 ? 65.967 -4.805 -100.654 1.00 42.59 81 VAL A C 1
ATOM 587 O O . VAL A 1 81 ? 65.059 -4.170 -100.122 1.00 42.59 81 VAL A O 1
ATOM 590 N N . ARG A 1 82 ? 67.188 -4.850 -100.118 1.00 51.16 82 ARG A N 1
ATOM 591 C CA . ARG A 1 82 ? 67.660 -3.969 -99.047 1.00 51.16 82 ARG A CA 1
ATOM 592 C C . ARG A 1 82 ? 67.964 -2.581 -99.620 1.00 51.16 82 ARG A C 1
ATOM 594 O O . ARG A 1 82 ? 68.900 -2.459 -100.402 1.00 51.16 82 ARG A O 1
ATOM 601 N N . ARG A 1 83 ? 67.303 -1.538 -99.114 1.00 43.47 83 ARG A N 1
ATOM 602 C CA . ARG A 1 83 ? 67.874 -0.187 -98.910 1.00 43.47 83 ARG A CA 1
ATOM 603 C C . ARG A 1 83 ? 66.951 0.598 -97.966 1.00 43.47 83 ARG A C 1
ATOM 605 O O . ARG A 1 83 ? 65.800 0.824 -98.297 1.00 43.47 83 ARG A O 1
ATOM 612 N N . GLY A 1 84 ? 67.450 0.947 -96.769 1.00 48.22 84 GLY A N 1
ATOM 613 C CA . GLY A 1 84 ? 66.738 1.791 -95.783 1.00 48.22 84 GLY A CA 1
ATOM 614 C C . GLY A 1 84 ? 66.608 1.260 -94.338 1.00 48.22 84 GLY A C 1
ATOM 615 O O . GLY A 1 84 ? 65.860 1.812 -93.540 1.00 48.22 84 GLY A O 1
ATOM 616 N N . ARG A 1 85 ? 67.320 0.190 -93.951 1.00 48.59 85 ARG A N 1
ATOM 617 C CA . ARG A 1 85 ? 67.153 -0.567 -92.681 1.00 48.59 85 ARG A CA 1
ATOM 618 C C . ARG A 1 85 ? 67.723 0.098 -91.404 1.00 48.59 85 ARG A C 1
ATOM 620 O O . ARG A 1 85 ? 68.244 -0.584 -90.531 1.00 48.59 85 ARG A O 1
ATOM 627 N N . ARG A 1 86 ? 67.647 1.421 -91.266 1.00 52.53 86 ARG A N 1
ATOM 628 C CA . ARG A 1 86 ? 67.948 2.102 -89.984 1.00 52.53 86 ARG A CA 1
ATOM 629 C C . ARG A 1 86 ? 66.812 2.991 -89.479 1.00 52.53 86 ARG A C 1
ATOM 631 O O . ARG A 1 86 ? 66.748 3.229 -88.283 1.00 52.53 86 ARG A O 1
ATOM 638 N N . TRP A 1 87 ? 65.875 3.392 -90.341 1.00 53.09 87 TRP A N 1
ATOM 639 C CA . TRP A 1 87 ? 64.726 4.209 -89.933 1.00 53.09 87 TRP A CA 1
ATOM 640 C C . TRP A 1 87 ? 63.492 3.384 -89.524 1.00 53.09 87 TRP A C 1
ATOM 642 O O . TRP A 1 87 ? 62.850 3.720 -88.538 1.00 53.09 87 TRP A O 1
ATOM 652 N N . GLY A 1 88 ? 63.198 2.254 -90.182 1.00 56.38 88 GLY A N 1
ATOM 653 C CA . GLY A 1 88 ? 62.015 1.433 -89.853 1.00 56.38 88 GLY A CA 1
ATOM 654 C C . GLY A 1 88 ? 62.042 0.786 -88.458 1.00 56.38 88 GLY A C 1
ATOM 655 O O . GLY A 1 88 ? 61.027 0.778 -87.772 1.00 56.38 88 GLY A O 1
ATOM 656 N N . LEU A 1 89 ? 63.211 0.316 -88.000 1.00 66.25 89 LEU A N 1
ATOM 657 C CA . LEU A 1 89 ? 63.381 -0.229 -86.641 1.00 66.25 89 LEU A CA 1
ATOM 658 C C . LEU A 1 89 ? 63.239 0.852 -85.562 1.00 66.25 89 LEU A C 1
ATOM 660 O O . LEU A 1 89 ? 62.686 0.589 -84.497 1.00 66.25 89 LEU A O 1
ATOM 664 N N . ALA A 1 90 ? 63.703 2.073 -85.846 1.00 72.19 90 ALA A N 1
ATOM 665 C CA . ALA A 1 90 ? 63.529 3.197 -84.934 1.00 72.19 90 ALA A CA 1
ATOM 666 C C . ALA A 1 90 ? 62.039 3.539 -84.774 1.00 72.19 90 ALA A C 1
ATOM 668 O O . ALA A 1 90 ? 61.570 3.693 -83.652 1.00 72.19 90 ALA A O 1
ATOM 669 N N . VAL A 1 91 ? 61.270 3.552 -85.870 1.00 79.94 91 VAL A N 1
ATOM 670 C CA . VAL A 1 91 ? 59.819 3.801 -85.824 1.00 79.94 91 VAL A CA 1
ATOM 671 C C . VAL A 1 91 ? 59.080 2.709 -85.045 1.00 79.94 91 VAL A C 1
ATOM 673 O O . VAL A 1 91 ? 58.263 3.032 -84.189 1.00 79.94 91 VAL A O 1
ATOM 676 N N . THR A 1 92 ? 59.389 1.425 -85.259 1.00 81.12 92 THR A N 1
ATOM 677 C CA . THR A 1 92 ? 58.731 0.337 -84.509 1.00 81.12 92 THR A CA 1
ATOM 678 C C . THR A 1 92 ? 59.040 0.379 -83.015 1.00 81.12 92 THR A C 1
ATOM 680 O O . THR A 1 92 ? 58.151 0.129 -82.208 1.00 81.12 92 THR A O 1
ATOM 683 N N . ILE A 1 93 ? 60.276 0.729 -82.635 1.00 86.31 93 ILE A N 1
ATOM 684 C CA . ILE A 1 93 ? 60.657 0.878 -81.224 1.00 86.31 93 ILE A CA 1
ATOM 685 C C . ILE A 1 93 ? 59.900 2.049 -80.594 1.00 86.31 93 ILE A C 1
ATOM 687 O O . ILE A 1 93 ? 59.388 1.907 -79.489 1.00 86.31 93 ILE A O 1
ATOM 691 N N . VAL A 1 94 ? 59.779 3.177 -81.299 1.00 87.94 94 VAL A N 1
ATOM 692 C CA . VAL A 1 94 ? 59.035 4.347 -80.808 1.00 87.94 94 VAL A CA 1
ATOM 693 C C . VAL A 1 94 ? 57.550 4.027 -80.634 1.00 87.94 94 VAL A C 1
ATOM 695 O O . VAL A 1 94 ? 56.991 4.331 -79.585 1.00 87.94 94 VAL A O 1
ATOM 698 N N . VAL A 1 95 ? 56.913 3.370 -81.608 1.00 89.06 95 VAL A N 1
ATOM 699 C CA . VAL A 1 95 ? 55.494 2.983 -81.511 1.00 89.06 95 VAL A CA 1
ATOM 700 C C . VAL A 1 95 ? 55.269 1.990 -80.371 1.00 89.06 95 VAL A C 1
ATOM 702 O O . VAL A 1 95 ? 54.334 2.164 -79.593 1.00 89.06 95 VAL A O 1
ATOM 705 N N . LEU A 1 96 ? 56.138 0.986 -80.224 1.00 93.69 96 LEU A N 1
ATOM 706 C CA . LEU A 1 96 ? 56.049 0.022 -79.127 1.00 93.69 96 LEU A CA 1
ATOM 707 C C . LEU A 1 96 ? 56.249 0.697 -77.765 1.00 93.69 96 LEU A C 1
ATOM 709 O O . LEU A 1 96 ? 55.502 0.417 -76.833 1.00 93.69 96 LEU A O 1
ATOM 713 N N . ALA A 1 97 ? 57.219 1.606 -77.649 1.00 92.62 97 ALA A N 1
ATOM 714 C CA . ALA A 1 97 ? 57.436 2.378 -76.430 1.00 92.62 97 ALA A CA 1
ATOM 715 C C . ALA A 1 97 ? 56.206 3.231 -76.084 1.00 92.62 97 ALA A C 1
ATOM 717 O O . ALA A 1 97 ? 55.816 3.290 -74.921 1.00 92.62 97 ALA A O 1
ATOM 718 N N . LEU A 1 98 ? 55.550 3.829 -77.083 1.00 95.12 98 LEU A N 1
ATOM 719 C CA . LEU A 1 98 ? 54.314 4.589 -76.891 1.00 95.12 98 LEU A CA 1
ATOM 720 C C . LEU A 1 98 ? 53.142 3.685 -76.465 1.00 95.12 98 LEU A C 1
ATOM 722 O O . LEU A 1 98 ? 52.378 4.039 -75.569 1.00 95.12 98 LEU A O 1
ATOM 726 N N . ALA A 1 99 ? 53.014 2.499 -77.067 1.00 94.69 99 ALA A N 1
ATOM 727 C CA . ALA A 1 99 ? 52.005 1.506 -76.699 1.00 94.69 99 ALA A CA 1
ATOM 728 C C . ALA A 1 99 ? 52.214 0.986 -75.264 1.00 94.69 99 ALA A C 1
ATOM 730 O O . ALA A 1 99 ? 51.267 0.876 -74.493 1.00 94.69 99 ALA A O 1
ATOM 731 N N . LEU A 1 100 ? 53.464 0.739 -74.864 1.00 95.62 100 LEU A N 1
ATOM 732 C CA . LEU A 1 100 ? 53.797 0.358 -73.491 1.00 95.62 100 LEU A CA 1
ATOM 733 C C . LEU A 1 100 ? 53.559 1.506 -72.506 1.00 95.62 100 LEU A C 1
ATOM 735 O O . LEU A 1 100 ? 53.054 1.261 -71.417 1.00 95.62 100 LEU A O 1
ATOM 739 N N . ALA A 1 101 ? 53.871 2.750 -72.878 1.00 95.25 101 ALA A N 1
ATOM 740 C CA . ALA A 1 101 ? 53.617 3.916 -72.036 1.00 95.25 101 ALA A CA 1
ATOM 741 C C . ALA A 1 101 ? 52.114 4.167 -71.836 1.00 95.25 101 ALA A C 1
ATOM 743 O O . ALA A 1 101 ? 51.680 4.444 -70.721 1.00 95.25 101 ALA A O 1
ATOM 744 N N . THR A 1 102 ? 51.308 4.025 -72.892 1.00 95.19 102 THR A N 1
ATOM 745 C CA . THR A 1 102 ? 49.842 4.134 -72.801 1.00 95.19 102 THR A CA 1
ATOM 746 C C . THR A 1 102 ? 49.245 2.991 -71.984 1.00 95.19 102 THR A C 1
ATOM 748 O O . THR A 1 102 ? 48.425 3.254 -71.108 1.00 95.19 102 THR A O 1
ATOM 751 N N . PHE A 1 103 ? 49.712 1.752 -72.175 1.00 95.44 103 PHE A N 1
ATOM 752 C CA . PHE A 1 103 ? 49.294 0.611 -71.359 1.00 95.44 103 PHE A CA 1
ATOM 753 C C . PHE A 1 103 ? 49.681 0.783 -69.884 1.00 95.44 103 PHE A C 1
ATOM 755 O O . PHE A 1 103 ? 48.837 0.604 -69.013 1.00 95.44 103 PHE A O 1
ATOM 762 N N . ALA A 1 104 ? 50.916 1.198 -69.588 1.00 96.31 104 ALA A N 1
ATOM 763 C CA . ALA A 1 104 ? 51.365 1.473 -68.224 1.00 96.31 104 ALA A CA 1
ATOM 764 C C . ALA A 1 104 ? 50.581 2.629 -67.581 1.00 96.31 104 ALA A C 1
ATOM 766 O O . ALA A 1 104 ? 50.195 2.543 -66.420 1.00 96.31 104 ALA A O 1
ATOM 767 N N . SER A 1 105 ? 50.291 3.701 -68.326 1.00 94.50 105 SER A N 1
ATOM 768 C CA . SER A 1 105 ? 49.452 4.794 -67.820 1.00 94.50 105 SER A CA 1
ATOM 769 C C . SER A 1 105 ? 48.020 4.330 -67.546 1.00 94.50 105 SER A C 1
ATOM 771 O O . SER A 1 105 ? 47.415 4.787 -66.579 1.00 94.50 105 SER A O 1
ATOM 773 N N . TRP A 1 106 ? 47.480 3.429 -68.372 1.00 95.31 106 TRP A N 1
ATOM 774 C CA . TRP A 1 106 ? 46.143 2.873 -68.186 1.00 95.31 106 TRP A CA 1
ATOM 775 C C . TRP A 1 106 ? 46.077 1.939 -66.973 1.00 95.31 106 TRP A C 1
ATOM 777 O O . TRP A 1 106 ? 45.177 2.086 -66.152 1.00 95.31 106 TRP A O 1
ATOM 787 N N . THR A 1 107 ? 47.058 1.049 -66.786 1.00 95.44 107 THR A N 1
ATOM 788 C CA . THR A 1 107 ? 47.105 0.169 -65.605 1.00 95.44 107 THR A CA 1
ATOM 789 C C . THR A 1 107 ? 47.313 0.952 -64.310 1.00 95.44 107 THR A C 1
ATOM 791 O O . THR A 1 107 ? 46.702 0.619 -63.299 1.00 95.44 107 THR A O 1
ATOM 794 N N . ILE A 1 108 ? 48.109 2.028 -64.330 1.00 95.12 108 ILE A N 1
ATOM 795 C CA . ILE A 1 108 ? 48.249 2.945 -63.186 1.00 95.12 108 ILE A CA 1
ATOM 796 C C . ILE A 1 108 ? 46.922 3.653 -62.886 1.00 95.12 108 ILE A C 1
ATOM 798 O O . ILE A 1 108 ? 46.577 3.829 -61.718 1.00 95.12 108 ILE A O 1
ATOM 802 N N . TYR A 1 109 ? 46.178 4.062 -63.915 1.00 96.12 109 TYR A N 1
ATOM 803 C CA . TYR A 1 109 ? 44.872 4.694 -63.738 1.00 96.12 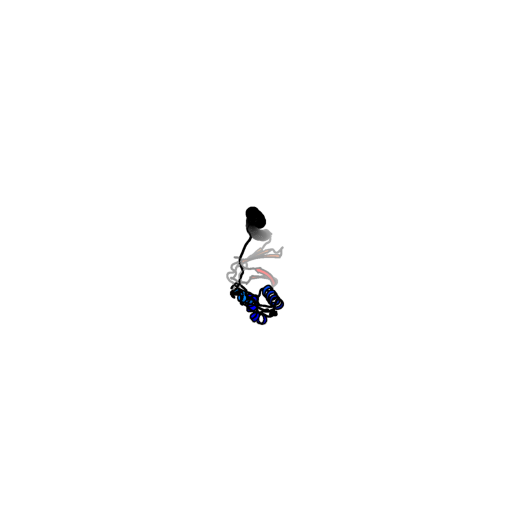109 TYR A CA 1
ATOM 804 C C . TYR A 1 109 ? 43.844 3.725 -63.133 1.00 96.12 109 TYR A C 1
ATOM 806 O O . TYR A 1 109 ? 43.239 4.052 -62.116 1.00 96.12 109 TYR A O 1
ATOM 814 N N . ASP A 1 110 ? 43.715 2.515 -63.682 1.00 95.44 110 ASP A N 1
ATOM 815 C CA . ASP A 1 110 ? 42.798 1.475 -63.186 1.00 95.44 110 ASP A CA 1
ATOM 816 C C . ASP A 1 110 ? 43.156 1.017 -61.756 1.00 95.44 110 ASP A C 1
ATOM 818 O O . ASP A 1 110 ? 42.275 0.845 -60.913 1.00 95.44 110 ASP A O 1
ATOM 822 N N . LEU A 1 111 ? 44.448 0.908 -61.418 1.00 95.50 111 LEU A N 1
ATOM 823 C CA . LEU A 1 111 ? 44.880 0.644 -60.039 1.00 95.50 111 LEU A CA 1
ATOM 824 C C . LEU A 1 111 ? 44.455 1.762 -59.082 1.00 95.50 111 LEU A C 1
ATOM 826 O O . LEU A 1 111 ? 43.911 1.469 -58.017 1.00 95.50 111 LEU A O 1
ATOM 830 N N . ARG A 1 112 ? 44.637 3.031 -59.472 1.00 95.69 112 ARG A N 1
ATOM 831 C CA . ARG A 1 112 ? 44.204 4.181 -58.662 1.00 95.69 112 ARG A CA 1
ATOM 832 C C . ARG A 1 112 ? 42.693 4.227 -58.486 1.00 95.69 112 ARG A C 1
ATOM 834 O O . ARG A 1 112 ? 42.227 4.567 -57.403 1.00 95.69 112 ARG A O 1
ATOM 841 N N . GLU A 1 113 ? 41.929 3.877 -59.515 1.00 96.12 113 GLU A N 1
ATOM 842 C CA . GLU A 1 113 ? 40.469 3.826 -59.437 1.00 96.12 113 GLU A CA 1
ATOM 843 C C . GLU A 1 113 ? 40.000 2.735 -58.462 1.00 96.12 113 GLU A C 1
ATOM 845 O O . GLU A 1 113 ? 39.157 2.984 -57.598 1.00 96.12 113 GLU A O 1
ATOM 850 N N . ARG A 1 114 ? 40.619 1.549 -58.506 1.00 96.50 114 ARG A N 1
ATOM 851 C CA . ARG A 1 114 ? 40.333 0.454 -57.562 1.00 96.50 114 ARG A CA 1
ATOM 852 C C . ARG A 1 114 ? 40.751 0.785 -56.133 1.00 96.50 114 ARG A C 1
ATOM 854 O O . ARG A 1 114 ? 40.031 0.448 -55.194 1.00 96.50 114 ARG A O 1
ATOM 861 N N . GLU A 1 115 ? 41.899 1.429 -55.946 1.00 97.31 115 GLU A N 1
ATOM 862 C CA . GLU A 1 115 ? 42.342 1.907 -54.634 1.00 97.31 115 GLU A CA 1
ATOM 863 C C . GLU A 1 115 ? 41.380 2.960 -54.084 1.00 97.31 115 GLU A C 1
ATOM 865 O O . GLU A 1 115 ? 40.955 2.851 -52.934 1.00 97.31 115 GLU A O 1
ATOM 870 N N . ALA A 1 116 ? 40.951 3.919 -54.910 1.00 96.69 116 ALA A N 1
ATOM 871 C CA . ALA A 1 116 ? 39.959 4.916 -54.524 1.00 96.69 116 ALA A CA 1
ATOM 872 C C . ALA A 1 116 ? 38.620 4.269 -54.131 1.00 96.69 116 ALA A C 1
ATOM 874 O O . ALA A 1 116 ? 38.038 4.649 -53.114 1.00 96.69 116 ALA A O 1
ATOM 875 N N . ALA A 1 117 ? 38.162 3.254 -54.872 1.00 97.19 117 ALA A N 1
ATOM 876 C CA . ALA A 1 117 ? 36.952 2.505 -54.536 1.00 97.19 117 ALA A CA 1
ATOM 877 C C . ALA A 1 117 ? 37.076 1.782 -53.180 1.00 97.19 117 ALA A C 1
ATOM 879 O O . ALA A 1 117 ? 36.197 1.922 -52.327 1.00 97.19 117 ALA A O 1
ATOM 880 N N . ARG A 1 118 ? 38.196 1.088 -52.928 1.00 97.25 118 ARG A N 1
ATOM 881 C CA . ARG A 1 118 ? 38.462 0.417 -51.640 1.00 97.25 118 ARG A CA 1
ATOM 882 C C . ARG A 1 118 ? 38.579 1.405 -50.484 1.00 97.25 118 ARG A C 1
ATOM 884 O O . ARG A 1 118 ? 38.059 1.141 -49.404 1.00 97.25 118 ARG A O 1
ATOM 891 N N . HIS A 1 119 ? 39.226 2.548 -50.698 1.00 97.00 119 HIS A N 1
ATOM 892 C CA . HIS A 1 119 ? 39.297 3.606 -49.695 1.00 97.00 119 HIS A CA 1
ATOM 893 C C . HIS A 1 119 ? 37.912 4.178 -49.389 1.00 97.00 119 HIS A C 1
ATOM 895 O O . HIS A 1 119 ? 37.580 4.356 -48.220 1.00 97.00 119 HIS A O 1
ATOM 901 N N . ALA A 1 120 ? 37.074 4.399 -50.404 1.00 97.62 120 ALA A N 1
ATOM 902 C CA . ALA A 1 120 ? 35.706 4.865 -50.201 1.00 97.62 120 ALA A CA 1
ATOM 903 C C . ALA A 1 120 ? 34.860 3.849 -49.413 1.00 97.62 120 ALA A C 1
ATOM 905 O O . ALA A 1 120 ? 34.091 4.241 -48.535 1.00 97.62 120 ALA A O 1
ATOM 906 N N . GLU A 1 121 ? 35.007 2.551 -49.680 1.00 98.00 121 GLU A N 1
ATOM 907 C CA . GLU A 1 121 ? 34.348 1.492 -48.906 1.00 98.00 121 GLU A CA 1
ATOM 908 C C . GLU A 1 121 ? 34.864 1.414 -47.468 1.00 98.00 121 GLU A C 1
ATOM 910 O O . GLU A 1 121 ? 34.058 1.361 -46.540 1.00 98.00 121 GLU A O 1
ATOM 915 N N . ALA A 1 122 ? 36.183 1.480 -47.269 1.00 97.69 122 ALA A N 1
ATOM 916 C CA . ALA A 1 122 ? 36.792 1.486 -45.943 1.00 97.69 122 ALA A CA 1
ATOM 917 C C . ALA A 1 122 ? 36.312 2.681 -45.106 1.00 97.69 122 ALA A C 1
ATOM 919 O O . ALA A 1 122 ? 35.959 2.507 -43.943 1.00 97.69 122 ALA A O 1
ATOM 920 N N . VAL A 1 123 ? 36.213 3.874 -45.704 1.00 97.69 123 VAL A N 1
ATOM 921 C CA . VAL A 1 123 ? 35.675 5.071 -45.040 1.00 97.69 123 VAL A CA 1
ATOM 922 C C . VAL A 1 123 ? 34.197 4.893 -44.685 1.00 97.69 123 VAL A C 1
ATOM 924 O O . VAL A 1 123 ? 33.799 5.228 -43.573 1.00 97.69 123 VAL A O 1
ATOM 927 N N . ARG A 1 124 ? 33.377 4.318 -45.577 1.00 98.25 124 ARG A N 1
ATOM 928 C CA . ARG A 1 124 ? 31.959 4.038 -45.278 1.00 98.25 124 ARG A CA 1
ATOM 929 C C . ARG A 1 124 ? 31.794 3.018 -44.154 1.00 98.25 124 ARG A C 1
ATOM 931 O O . ARG A 1 124 ? 30.914 3.183 -43.313 1.00 98.25 124 ARG A O 1
ATOM 938 N N . LEU A 1 125 ? 32.610 1.966 -44.138 1.00 97.94 125 LEU A N 1
ATOM 939 C CA . LEU A 1 125 ? 32.587 0.968 -43.069 1.00 97.94 125 LEU A CA 1
ATOM 940 C C . LEU A 1 125 ? 33.061 1.567 -41.745 1.00 97.94 125 LEU A C 1
ATOM 942 O O . LEU A 1 125 ? 32.396 1.364 -40.735 1.00 97.94 125 LEU A O 1
ATOM 946 N N . ALA A 1 126 ? 34.136 2.359 -41.754 1.00 97.75 126 ALA A N 1
ATOM 947 C CA . ALA A 1 126 ? 34.607 3.072 -40.571 1.00 97.75 126 ALA A CA 1
ATOM 948 C C . ALA A 1 126 ? 33.534 4.025 -40.017 1.00 97.75 126 ALA A C 1
ATOM 950 O O . ALA A 1 126 ? 33.284 4.024 -38.814 1.00 97.75 126 ALA A O 1
ATOM 951 N N . ALA A 1 127 ? 32.835 4.762 -40.889 1.00 98.06 127 ALA A N 1
ATOM 952 C CA . ALA A 1 127 ? 31.716 5.614 -40.492 1.00 98.06 127 ALA A CA 1
ATOM 953 C C . ALA A 1 127 ? 30.586 4.800 -39.836 1.00 98.06 127 ALA A C 1
ATOM 955 O O . ALA A 1 127 ? 30.177 5.115 -38.722 1.00 98.06 127 ALA A O 1
ATOM 956 N N . ARG A 1 128 ? 30.154 3.689 -40.450 1.00 98.31 128 ARG A N 1
ATOM 957 C CA . ARG A 1 128 ? 29.121 2.807 -39.873 1.00 98.31 128 ARG A CA 1
ATOM 958 C C . ARG A 1 128 ? 29.521 2.210 -38.525 1.00 98.31 128 ARG A C 1
ATOM 960 O O . ARG A 1 128 ? 28.681 2.103 -37.638 1.00 98.31 128 ARG A O 1
ATOM 967 N N . VAL A 1 129 ? 30.783 1.812 -38.361 1.00 98.31 129 VAL A N 1
ATOM 968 C CA . VAL A 1 129 ? 31.293 1.311 -37.075 1.00 98.31 129 VAL A CA 1
ATOM 969 C C . VAL A 1 129 ? 31.220 2.414 -36.022 1.00 98.31 129 VAL A C 1
ATOM 971 O O . VAL A 1 129 ? 30.679 2.172 -34.948 1.00 98.31 129 VAL A O 1
ATOM 974 N N . SER A 1 130 ? 31.656 3.634 -36.351 1.00 97.69 130 SER A N 1
ATOM 975 C CA . SER A 1 130 ? 31.583 4.767 -35.420 1.00 97.69 130 SER A CA 1
ATOM 976 C C . SER A 1 130 ? 30.144 5.140 -35.032 1.00 97.69 130 SER A C 1
ATOM 978 O O . SER A 1 130 ? 29.880 5.441 -33.870 1.00 97.69 130 SER A O 1
ATOM 980 N N . GLU A 1 131 ? 29.188 5.048 -35.964 1.00 98.44 131 GLU A N 1
ATOM 981 C CA . GLU A 1 131 ? 27.759 5.259 -35.689 1.00 98.44 131 GLU A CA 1
ATOM 982 C C . GLU A 1 131 ? 27.196 4.185 -34.746 1.00 98.44 131 GLU A C 1
ATOM 984 O O . GLU A 1 131 ? 26.478 4.504 -33.798 1.00 98.44 131 GLU A O 1
ATOM 989 N N . LEU A 1 132 ? 27.546 2.911 -34.962 1.00 98.25 132 LEU A N 1
ATOM 990 C CA . LEU A 1 132 ? 27.127 1.811 -34.089 1.00 98.25 132 LEU A CA 1
ATOM 991 C C . LEU A 1 132 ? 27.762 1.898 -32.697 1.00 98.25 132 LEU A C 1
ATOM 993 O O . LEU A 1 132 ? 27.100 1.589 -31.706 1.00 98.25 132 LEU A O 1
ATOM 997 N N . GLU A 1 133 ? 29.020 2.325 -32.600 1.00 98.44 133 GLU A N 1
ATOM 998 C CA . GLU A 1 133 ? 29.689 2.572 -31.321 1.00 98.44 133 GLU A CA 1
ATOM 999 C C . GLU A 1 133 ? 29.024 3.721 -30.555 1.00 98.44 133 GLU A C 1
ATOM 1001 O O . GLU A 1 133 ? 28.768 3.580 -29.358 1.00 98.44 133 GLU A O 1
ATOM 1006 N N . ALA A 1 134 ? 28.657 4.808 -31.242 1.00 98.38 134 ALA A N 1
ATOM 1007 C CA . ALA A 1 134 ? 27.905 5.910 -30.647 1.00 98.38 134 ALA A CA 1
ATOM 1008 C C . ALA A 1 134 ? 26.515 5.460 -30.163 1.00 98.38 134 ALA A C 1
ATOM 1010 O O . ALA A 1 134 ? 26.144 5.730 -29.021 1.00 98.38 134 ALA A O 1
ATOM 1011 N N . ALA A 1 135 ? 25.780 4.699 -30.981 1.00 98.06 135 ALA A N 1
ATOM 1012 C CA . ALA A 1 135 ? 24.479 4.147 -30.600 1.00 98.06 135 ALA A CA 1
ATOM 1013 C C . ALA A 1 135 ? 24.588 3.173 -29.413 1.00 98.06 135 ALA A C 1
ATOM 1015 O O . ALA A 1 135 ? 23.744 3.174 -28.516 1.00 98.06 135 ALA A O 1
ATOM 1016 N N . ARG A 1 136 ? 25.648 2.356 -29.364 1.00 98.62 136 ARG A N 1
ATOM 1017 C CA . ARG A 1 136 ? 25.924 1.468 -28.228 1.00 98.62 136 ARG A CA 1
ATOM 1018 C C . ARG A 1 136 ? 26.229 2.262 -26.961 1.00 98.62 136 ARG A C 1
ATOM 1020 O O . ARG A 1 136 ? 25.741 1.883 -25.899 1.00 98.62 136 ARG A O 1
ATOM 1027 N N . ALA A 1 137 ? 27.015 3.332 -27.061 1.00 98.38 137 ALA A N 1
ATOM 1028 C CA . ALA A 1 137 ? 27.309 4.204 -25.929 1.00 98.38 137 ALA A CA 1
ATOM 1029 C C . ALA A 1 137 ? 26.032 4.879 -25.399 1.00 98.38 137 ALA A C 1
ATOM 1031 O O . ALA A 1 137 ? 25.813 4.891 -24.192 1.00 98.38 137 ALA A O 1
ATOM 1032 N N . GLU A 1 138 ? 25.149 5.353 -26.281 1.00 98.62 138 GLU A N 1
ATOM 1033 C CA . GLU A 1 138 ? 23.851 5.925 -25.895 1.00 98.62 138 GLU A CA 1
ATOM 1034 C C . GLU A 1 138 ? 22.927 4.893 -25.225 1.00 98.62 138 GLU A C 1
ATOM 1036 O O . GLU A 1 138 ? 22.267 5.180 -24.226 1.00 98.62 138 GLU A O 1
ATOM 1041 N N . LEU A 1 139 ? 22.871 3.666 -25.746 1.00 98.44 139 LEU A N 1
ATOM 1042 C CA . LEU A 1 139 ? 22.086 2.604 -25.117 1.00 98.44 139 LEU A CA 1
ATOM 1043 C C . LEU A 1 139 ? 22.650 2.217 -23.748 1.00 98.44 139 LEU A C 1
ATOM 1045 O O . LEU A 1 139 ? 21.870 1.981 -22.829 1.00 98.44 139 LEU A O 1
ATOM 1049 N N . ALA A 1 140 ? 23.976 2.181 -23.596 1.00 98.31 140 ALA A N 1
ATOM 1050 C CA . ALA A 1 140 ? 24.617 1.906 -22.315 1.00 98.31 140 ALA A CA 1
ATOM 1051 C C . ALA A 1 140 ? 24.252 2.972 -21.271 1.00 98.31 140 ALA A C 1
ATOM 1053 O O . ALA A 1 140 ? 23.771 2.620 -20.198 1.00 98.31 140 ALA A O 1
ATOM 1054 N N . THR A 1 141 ? 24.350 4.262 -21.613 1.00 98.56 141 THR A N 1
ATOM 1055 C CA . THR A 1 141 ? 23.963 5.342 -20.688 1.00 98.56 141 THR A CA 1
ATOM 1056 C C . THR A 1 141 ? 22.478 5.299 -20.334 1.00 98.56 141 THR A C 1
ATOM 1058 O O . THR A 1 141 ? 22.111 5.553 -19.188 1.00 98.56 141 THR A O 1
ATOM 1061 N N . ARG A 1 142 ? 21.606 4.924 -21.281 1.00 98.69 142 ARG A N 1
ATOM 1062 C CA . ARG A 1 142 ? 20.172 4.731 -21.014 1.00 98.69 142 ARG A CA 1
ATOM 1063 C C . ARG A 1 142 ? 19.910 3.558 -20.067 1.00 98.69 142 ARG A C 1
ATOM 1065 O O . ARG A 1 142 ? 19.055 3.676 -19.194 1.00 98.69 142 ARG A O 1
ATOM 1072 N N . VAL A 1 143 ? 20.618 2.439 -20.229 1.00 98.50 143 VAL A N 1
ATOM 1073 C CA . VAL A 1 143 ? 20.505 1.276 -19.331 1.00 98.50 143 VAL A CA 1
ATOM 1074 C C . VAL A 1 143 ? 20.988 1.626 -17.927 1.00 98.50 143 VAL A C 1
ATOM 1076 O O . VAL A 1 143 ? 20.296 1.295 -16.966 1.00 98.50 143 VAL A O 1
ATOM 1079 N N . ASP A 1 144 ? 22.106 2.339 -17.807 1.00 98.38 144 ASP A N 1
ATOM 1080 C CA . ASP A 1 144 ? 22.631 2.789 -16.515 1.00 98.38 144 ASP A CA 1
ATOM 1081 C C . ASP A 1 144 ? 21.658 3.756 -15.822 1.00 98.38 144 ASP A C 1
ATOM 1083 O O . ASP A 1 144 ? 21.392 3.617 -14.628 1.00 98.38 144 ASP A O 1
ATOM 1087 N N . GLY A 1 145 ? 21.043 4.674 -16.580 1.00 98.44 145 GLY A N 1
ATOM 1088 C CA . GLY A 1 145 ? 19.989 5.558 -16.075 1.00 98.44 145 GLY A CA 1
ATOM 1089 C C . GLY A 1 145 ? 18.779 4.787 -15.539 1.00 98.44 145 GLY A C 1
ATOM 1090 O O . GLY A 1 145 ? 18.369 4.990 -14.401 1.00 98.44 145 GLY A O 1
ATOM 1091 N N . LEU A 1 146 ? 18.261 3.822 -16.308 1.00 98.50 146 LEU A N 1
ATOM 1092 C CA . LEU A 1 146 ? 17.140 2.979 -15.872 1.00 98.50 146 LEU A CA 1
ATOM 1093 C C . LEU A 1 146 ? 17.491 2.093 -14.667 1.00 98.50 146 LEU A C 1
ATOM 1095 O O . LEU A 1 146 ? 16.624 1.803 -13.839 1.00 98.50 146 LEU A O 1
ATOM 1099 N N . ALA A 1 147 ? 18.741 1.636 -14.566 1.00 98.38 147 ALA A N 1
ATOM 1100 C CA . ALA A 1 147 ? 19.214 0.880 -13.414 1.00 98.38 147 ALA A CA 1
ATOM 1101 C C . ALA A 1 147 ? 19.213 1.751 -12.149 1.00 98.38 147 ALA A C 1
ATOM 1103 O O . ALA A 1 147 ? 18.702 1.307 -11.118 1.00 98.38 147 ALA A O 1
ATOM 1104 N N . HIS A 1 148 ? 19.694 2.993 -12.254 1.00 98.56 148 HIS A N 1
ATOM 1105 C CA . HIS A 1 148 ? 19.667 3.965 -11.164 1.00 98.56 148 HIS A CA 1
ATOM 1106 C C . HIS A 1 148 ? 18.233 4.329 -10.750 1.00 98.56 148 HIS A C 1
ATOM 1108 O O . HIS A 1 148 ? 17.905 4.282 -9.566 1.00 98.56 148 HIS A O 1
ATOM 1114 N N . ASP A 1 149 ? 17.341 4.583 -11.712 1.00 97.62 149 ASP A N 1
ATOM 1115 C CA . ASP A 1 149 ? 15.926 4.873 -11.443 1.00 97.62 149 ASP A CA 1
ATOM 1116 C C . ASP A 1 149 ? 15.229 3.704 -10.728 1.00 97.62 149 ASP A C 1
ATOM 1118 O O . ASP A 1 149 ? 14.435 3.896 -9.804 1.00 97.62 149 ASP A O 1
ATOM 1122 N N . ARG A 1 150 ? 15.542 2.462 -11.122 1.00 98.69 150 ARG A N 1
ATOM 1123 C CA . ARG A 1 150 ? 15.012 1.255 -10.473 1.00 98.69 150 ARG A CA 1
ATOM 1124 C C . ARG A 1 150 ? 15.516 1.109 -9.038 1.00 98.69 150 ARG A C 1
ATOM 1126 O O . ARG A 1 150 ? 14.765 0.629 -8.188 1.00 98.69 150 ARG A O 1
ATOM 1133 N N . GLU A 1 151 ? 16.775 1.441 -8.777 1.00 98.56 151 GLU A N 1
ATOM 1134 C CA . GLU A 1 151 ? 17.343 1.440 -7.427 1.00 98.56 151 GLU A CA 1
ATOM 1135 C C . GLU A 1 151 ? 16.669 2.507 -6.558 1.00 98.56 151 GLU A C 1
ATOM 1137 O O . GLU A 1 151 ? 16.101 2.168 -5.521 1.00 98.56 151 GLU A O 1
ATOM 1142 N N . ALA A 1 152 ? 16.555 3.742 -7.055 1.00 98.25 152 ALA A N 1
ATOM 1143 C CA . ALA A 1 152 ? 15.844 4.821 -6.371 1.00 98.25 152 ALA A CA 1
ATOM 1144 C C . ALA A 1 152 ? 14.375 4.464 -6.064 1.00 98.25 152 ALA A C 1
ATOM 1146 O O . ALA A 1 152 ? 13.877 4.727 -4.966 1.00 98.25 152 ALA A O 1
ATOM 1147 N N . ALA A 1 153 ? 13.680 3.806 -6.998 1.00 97.81 153 ALA A N 1
ATOM 1148 C CA . ALA A 1 153 ? 12.311 3.336 -6.790 1.00 97.81 153 ALA A CA 1
ATOM 1149 C C . ALA A 1 153 ? 12.209 2.238 -5.715 1.00 97.81 153 ALA A C 1
ATOM 1151 O O . ALA A 1 153 ? 11.227 2.193 -4.973 1.00 97.81 153 ALA A O 1
ATOM 1152 N N . ARG A 1 154 ? 13.207 1.351 -5.604 1.00 98.50 154 ARG A N 1
ATOM 1153 C CA . ARG A 1 154 ? 13.261 0.326 -4.547 1.00 98.50 154 ARG A CA 1
ATOM 1154 C C . ARG A 1 154 ? 13.512 0.939 -3.175 1.00 98.50 154 ARG A C 1
ATOM 1156 O O . ARG A 1 154 ? 12.881 0.512 -2.207 1.00 98.50 154 ARG A O 1
ATOM 1163 N N . ASP A 1 155 ? 14.378 1.939 -3.098 1.00 98.56 155 ASP A N 1
ATOM 1164 C CA . ASP A 1 155 ? 14.659 2.651 -1.852 1.00 98.56 155 ASP A CA 1
ATOM 1165 C C . ASP A 1 155 ? 13.436 3.442 -1.379 1.00 98.56 155 ASP A C 1
ATOM 1167 O O . ASP A 1 155 ? 13.087 3.417 -0.199 1.00 98.56 155 ASP A O 1
ATOM 1171 N N . GLU A 1 156 ? 12.728 4.102 -2.297 1.00 98.44 156 GLU A N 1
ATOM 1172 C CA . GLU A 1 156 ? 11.450 4.756 -2.000 1.00 98.44 156 GLU A CA 1
ATOM 1173 C C . GLU A 1 156 ? 10.388 3.747 -1.539 1.00 98.44 156 GLU A C 1
ATOM 1175 O O . GLU A 1 156 ? 9.758 3.956 -0.505 1.00 98.44 156 GLU A O 1
ATOM 1180 N N . ALA A 1 157 ? 10.232 2.615 -2.234 1.00 97.75 157 ALA A N 1
ATOM 1181 C CA . ALA A 1 157 ? 9.286 1.573 -1.831 1.00 97.75 157 ALA A CA 1
ATOM 1182 C C . ALA A 1 157 ? 9.607 0.996 -0.440 1.00 97.75 157 ALA A C 1
ATOM 1184 O O . ALA A 1 157 ? 8.697 0.722 0.342 1.00 97.75 157 ALA A O 1
ATOM 1185 N N . THR A 1 158 ? 10.893 0.849 -0.107 1.00 98.31 158 THR A N 1
ATOM 1186 C CA . THR A 1 158 ? 11.337 0.394 1.219 1.00 98.31 158 THR A CA 1
ATOM 1187 C C . THR A 1 158 ? 10.988 1.423 2.293 1.00 98.31 158 THR A C 1
ATOM 1189 O O . THR A 1 158 ? 10.374 1.063 3.296 1.00 98.31 158 THR A O 1
ATOM 1192 N N . ARG A 1 159 ? 11.262 2.713 2.049 1.00 98.75 159 ARG A N 1
ATOM 1193 C CA . ARG A 1 159 ? 10.880 3.806 2.961 1.00 98.75 159 ARG A CA 1
ATOM 1194 C C . ARG A 1 159 ? 9.367 3.888 3.172 1.00 98.75 159 ARG A C 1
ATOM 1196 O O . ARG A 1 159 ? 8.910 4.064 4.299 1.00 98.75 159 ARG A O 1
ATOM 1203 N N . GLN A 1 160 ? 8.575 3.708 2.115 1.00 98.44 160 GLN A N 1
ATOM 1204 C CA . GLN A 1 160 ? 7.114 3.665 2.218 1.00 98.44 160 GLN A CA 1
ATOM 1205 C C . GLN A 1 160 ? 6.633 2.457 3.030 1.00 98.44 160 GLN A C 1
ATOM 1207 O O . GLN A 1 160 ? 5.757 2.601 3.882 1.00 98.44 160 GLN A O 1
ATOM 1212 N N . ALA A 1 161 ? 7.220 1.276 2.819 1.00 98.19 161 ALA A N 1
ATOM 1213 C CA . ALA A 1 161 ? 6.883 0.077 3.585 1.00 98.19 161 ALA A CA 1
ATOM 1214 C C . ALA A 1 161 ? 7.213 0.229 5.081 1.00 98.19 161 ALA A C 1
ATOM 1216 O O . ALA A 1 161 ? 6.431 -0.200 5.930 1.00 98.19 161 ALA A O 1
ATOM 1217 N N . GLU A 1 162 ? 8.337 0.866 5.412 1.00 98.62 162 GLU A N 1
ATOM 1218 C CA . GLU A 1 162 ? 8.711 1.186 6.793 1.00 98.62 162 GLU A CA 1
ATOM 1219 C C . GLU A 1 162 ? 7.747 2.193 7.431 1.00 98.62 162 GLU A C 1
ATOM 1221 O O . GLU A 1 162 ? 7.294 1.969 8.553 1.00 98.62 162 GLU A O 1
ATOM 1226 N N . ALA A 1 163 ? 7.347 3.242 6.707 1.00 98.31 163 ALA A N 1
ATOM 1227 C CA . ALA A 1 163 ? 6.361 4.211 7.189 1.00 98.31 163 ALA A CA 1
ATOM 1228 C C . ALA A 1 163 ? 4.984 3.568 7.447 1.00 98.31 163 ALA A C 1
ATOM 1230 O O . ALA A 1 163 ? 4.342 3.829 8.468 1.00 98.31 163 ALA A O 1
ATOM 1231 N N . VAL A 1 164 ? 4.533 2.677 6.558 1.00 98.50 164 VAL A N 1
ATOM 1232 C CA . VAL A 1 164 ? 3.287 1.915 6.752 1.00 98.50 164 VAL A CA 1
ATOM 1233 C C . VAL A 1 164 ? 3.395 0.986 7.962 1.00 98.50 164 VAL A C 1
ATOM 1235 O O . VAL A 1 164 ? 2.448 0.878 8.737 1.00 98.50 164 VAL A O 1
ATOM 1238 N N . ARG A 1 165 ? 4.547 0.340 8.175 1.00 98.62 165 ARG A N 1
ATOM 1239 C CA . ARG A 1 165 ? 4.757 -0.508 9.355 1.00 98.62 165 ARG A CA 1
ATOM 1240 C C . ARG A 1 165 ? 4.721 0.307 10.648 1.00 98.62 165 ARG A C 1
ATOM 1242 O O . ARG A 1 165 ? 4.003 -0.075 11.565 1.00 98.62 165 ARG A O 1
ATOM 1249 N N . ALA A 1 166 ? 5.416 1.442 10.693 1.00 98.50 166 ALA A N 1
ATOM 1250 C CA . ALA A 1 166 ? 5.439 2.319 11.862 1.00 98.50 166 ALA A CA 1
ATOM 1251 C C . ALA A 1 166 ? 4.033 2.832 12.224 1.00 98.50 166 ALA A C 1
ATOM 1253 O O . ALA A 1 166 ? 3.624 2.768 13.380 1.00 98.50 166 ALA A O 1
ATOM 1254 N N . THR A 1 167 ? 3.252 3.264 11.228 1.00 98.25 167 THR A N 1
ATOM 1255 C CA . THR A 1 167 ? 1.861 3.703 11.456 1.00 98.25 167 THR A CA 1
ATOM 1256 C C . THR A 1 167 ? 0.945 2.550 11.881 1.00 98.25 167 THR A C 1
ATOM 1258 O O . THR A 1 167 ? 0.045 2.745 12.698 1.00 98.25 167 THR A O 1
ATOM 1261 N N . ALA A 1 168 ? 1.158 1.332 11.375 1.00 98.44 168 ALA A N 1
ATOM 1262 C CA . ALA A 1 168 ? 0.416 0.152 11.818 1.00 98.44 168 ALA A CA 1
ATOM 1263 C C . ALA A 1 168 ? 0.724 -0.212 13.283 1.00 98.44 168 ALA A C 1
ATOM 1265 O O . ALA A 1 168 ? -0.195 -0.538 14.035 1.00 98.44 168 ALA A O 1
ATOM 1266 N N . GLU A 1 169 ? 1.989 -0.120 13.700 1.00 98.62 169 GLU A N 1
ATOM 1267 C CA . GLU A 1 169 ? 2.416 -0.335 15.088 1.00 98.62 169 GLU A CA 1
ATOM 1268 C C . GLU A 1 169 ? 1.831 0.724 16.037 1.00 98.62 169 GLU A C 1
ATOM 1270 O O . GLU A 1 169 ? 1.292 0.374 17.090 1.00 98.62 169 GLU A O 1
ATOM 1275 N N . GLU A 1 170 ? 1.841 2.001 15.642 1.00 98.62 170 GLU A N 1
ATOM 1276 C CA . GLU A 1 170 ? 1.208 3.089 16.402 1.00 98.62 170 GLU A CA 1
ATOM 1277 C C . GLU A 1 170 ? -0.301 2.851 16.576 1.00 98.62 170 GLU A C 1
ATOM 1279 O O . GLU A 1 170 ? -0.822 2.902 17.692 1.00 98.62 170 GLU A O 1
ATOM 1284 N N . ASN A 1 171 ? -1.003 2.493 15.496 1.00 98.25 171 ASN A N 1
ATOM 1285 C CA . ASN A 1 171 ? -2.431 2.174 15.544 1.00 98.25 171 ASN A CA 1
ATOM 1286 C C . ASN A 1 171 ? -2.736 0.968 16.447 1.00 98.25 171 ASN A C 1
ATOM 1288 O O . ASN A 1 171 ? -3.743 0.967 17.165 1.00 98.25 171 ASN A O 1
ATOM 1292 N N . ALA A 1 172 ? -1.877 -0.054 16.435 1.00 98.56 172 ALA A N 1
ATOM 1293 C CA . ALA A 1 172 ? -2.008 -1.203 17.324 1.00 98.56 172 ALA A CA 1
ATOM 1294 C C . ALA A 1 172 ? -1.841 -0.793 18.798 1.00 98.56 172 ALA A C 1
ATOM 1296 O O . ALA A 1 172 ? -2.646 -1.207 19.638 1.00 98.56 172 ALA A O 1
ATOM 1297 N N . SER A 1 173 ? -0.865 0.071 19.105 1.00 98.56 173 SER A N 1
ATOM 1298 C CA . SER A 1 173 ? -0.660 0.619 20.453 1.00 98.56 173 SER A CA 1
ATOM 1299 C C . SER A 1 173 ? -1.867 1.431 20.925 1.00 98.56 173 SER A C 1
ATOM 1301 O O . SER A 1 173 ? -2.408 1.167 21.998 1.00 98.56 173 SER A O 1
ATOM 1303 N N . LEU A 1 174 ? -2.363 2.356 20.096 1.00 98.44 174 LEU A N 1
ATOM 1304 C CA . LEU A 1 174 ? -3.540 3.172 20.414 1.00 98.44 174 LEU A CA 1
ATOM 1305 C C . LEU A 1 174 ? -4.788 2.313 20.649 1.00 98.44 174 LEU A C 1
ATOM 1307 O O . LEU A 1 174 ? -5.569 2.574 21.565 1.00 98.44 174 LEU A O 1
ATOM 1311 N N . THR A 1 175 ? -4.969 1.254 19.859 1.00 98.62 175 THR A N 1
ATOM 1312 C CA . THR A 1 175 ? -6.082 0.314 20.043 1.00 98.62 175 THR A CA 1
ATOM 1313 C C . THR A 1 175 ? -5.974 -0.413 21.385 1.00 98.62 175 THR A C 1
ATOM 1315 O O . THR A 1 175 ? -6.967 -0.518 22.110 1.00 98.62 175 THR A O 1
ATOM 1318 N N . ALA A 1 176 ? -4.773 -0.863 21.761 1.00 98.69 176 ALA A N 1
ATOM 1319 C CA . ALA A 1 176 ? -4.532 -1.496 23.056 1.00 98.69 176 ALA A CA 1
ATOM 1320 C C . ALA A 1 176 ? -4.768 -0.526 24.230 1.00 98.69 176 ALA A C 1
ATOM 1322 O O . ALA A 1 176 ? -5.384 -0.901 25.231 1.00 98.69 176 ALA A O 1
ATOM 1323 N N . GLU A 1 177 ? -4.342 0.733 24.105 1.00 98.62 177 GLU A N 1
ATOM 1324 C CA . GLU A 1 177 ? -4.589 1.776 25.104 1.00 98.62 177 GLU A CA 1
ATOM 1325 C C . GLU A 1 177 ? -6.081 2.086 25.271 1.00 98.62 177 GLU A C 1
ATOM 1327 O O . GLU A 1 177 ? -6.556 2.225 26.404 1.00 98.62 177 GLU A O 1
ATOM 1332 N N . LEU A 1 178 ? -6.831 2.148 24.165 1.00 98.75 178 LEU A N 1
ATOM 1333 C CA . LEU A 1 178 ? -8.281 2.344 24.181 1.00 98.75 178 LEU A CA 1
ATOM 1334 C C . LEU A 1 178 ? -8.998 1.192 24.885 1.00 98.75 178 LEU A C 1
ATOM 1336 O O . LEU A 1 178 ? -9.863 1.442 25.726 1.00 98.75 178 LEU A O 1
ATOM 1340 N N . GLU A 1 179 ? -8.630 -0.058 24.603 1.00 98.75 179 GLU A N 1
ATOM 1341 C CA . GLU A 1 179 ? -9.198 -1.219 25.297 1.00 98.75 179 GLU A CA 1
ATOM 1342 C C . GLU A 1 179 ? -8.851 -1.221 26.791 1.00 98.75 179 GLU A C 1
ATOM 1344 O O . GLU A 1 179 ? -9.725 -1.408 27.643 1.00 98.75 179 GLU A O 1
ATOM 1349 N N . ALA A 1 180 ? -7.604 -0.903 27.145 1.00 98.69 180 ALA A N 1
ATOM 1350 C CA . ALA A 1 180 ? -7.202 -0.765 28.541 1.00 98.69 180 ALA A CA 1
ATOM 1351 C C . ALA A 1 180 ? -7.991 0.350 29.256 1.00 98.69 180 ALA A C 1
ATOM 1353 O O . ALA A 1 180 ? -8.414 0.183 30.404 1.00 98.69 180 ALA A O 1
ATOM 1354 N N . ALA A 1 181 ? -8.228 1.484 28.588 1.00 98.44 181 ALA A N 1
ATOM 1355 C CA . ALA A 1 181 ? -9.043 2.576 29.113 1.00 98.44 181 ALA A CA 1
ATOM 1356 C C . ALA A 1 181 ? -10.509 2.163 29.307 1.00 98.44 181 ALA A C 1
ATOM 1358 O O . ALA A 1 181 ? -11.072 2.415 30.376 1.00 98.44 181 ALA A O 1
ATOM 1359 N N . ARG A 1 182 ? -11.108 1.466 28.331 1.00 98.75 182 ARG A N 1
ATOM 1360 C CA . ARG A 1 182 ? -12.467 0.905 28.438 1.00 98.75 182 ARG A CA 1
ATOM 1361 C C . ARG A 1 182 ? -12.581 -0.062 29.618 1.00 98.75 182 ARG A C 1
ATOM 1363 O O . ARG A 1 182 ? -13.525 0.042 30.400 1.00 98.75 182 ARG A O 1
ATOM 1370 N N . GLY A 1 183 ? -11.587 -0.928 29.818 1.00 98.62 183 GLY A N 1
ATOM 1371 C CA . GLY A 1 183 ? -11.518 -1.836 30.968 1.00 98.62 183 GLY A CA 1
ATOM 1372 C C . GLY A 1 183 ? -11.459 -1.111 32.321 1.00 98.62 183 GLY A C 1
ATOM 1373 O O . GLY A 1 183 ? -12.141 -1.507 33.277 1.00 98.62 183 GLY A O 1
ATOM 1374 N N . ARG A 1 184 ? -10.700 -0.007 32.410 1.00 98.75 184 ARG A N 1
ATOM 1375 C CA . ARG A 1 184 ? -10.666 0.853 33.609 1.00 98.75 184 ARG A CA 1
ATOM 1376 C C . ARG A 1 184 ? -12.022 1.501 33.878 1.00 98.75 184 ARG A C 1
ATOM 1378 O O . ARG A 1 184 ? -12.494 1.432 35.012 1.00 98.75 184 ARG A O 1
ATOM 1385 N N . ILE A 1 185 ? -12.670 2.059 32.852 1.00 98.62 185 ILE A N 1
ATOM 1386 C CA . ILE A 1 185 ? -14.011 2.656 32.971 1.00 98.62 185 ILE A CA 1
ATOM 1387 C C . ILE A 1 185 ? -15.008 1.612 33.483 1.00 98.62 185 ILE A C 1
ATOM 1389 O O . ILE A 1 185 ? -15.656 1.847 34.496 1.00 98.62 185 ILE A O 1
ATOM 1393 N N . ALA A 1 186 ? -15.061 0.423 32.877 1.00 98.56 186 ALA A N 1
ATOM 1394 C CA . ALA A 1 186 ? -15.970 -0.644 33.301 1.00 98.56 186 ALA A CA 1
ATOM 1395 C C . ALA A 1 186 ? -15.739 -1.096 34.756 1.00 98.56 186 ALA A C 1
ATOM 1397 O O . ALA A 1 186 ? -16.671 -1.487 35.461 1.00 98.56 186 ALA A O 1
ATOM 1398 N N . THR A 1 187 ? -14.492 -1.064 35.227 1.00 98.56 187 THR A N 1
ATOM 1399 C CA . THR A 1 187 ? -14.152 -1.384 36.621 1.00 98.56 187 THR A CA 1
ATOM 1400 C C . THR A 1 187 ? -14.607 -0.285 37.578 1.00 98.56 187 THR A C 1
ATOM 1402 O O . THR A 1 187 ? -15.213 -0.590 38.605 1.00 98.56 187 THR A O 1
ATOM 1405 N N . LEU A 1 188 ? -14.384 0.983 37.223 1.00 98.56 188 LEU A N 1
ATOM 1406 C CA . LEU A 1 188 ? -14.859 2.128 38.000 1.00 98.56 188 LEU A CA 1
ATOM 1407 C C . LEU A 1 188 ? -16.389 2.166 38.067 1.00 98.56 188 LEU A C 1
ATOM 1409 O O . LEU A 1 188 ? -16.933 2.308 39.158 1.00 98.56 188 LEU A O 1
ATOM 1413 N N . THR A 1 189 ? -17.086 1.952 36.947 1.00 98.25 189 THR A N 1
ATOM 1414 C CA . THR A 1 189 ? -18.556 1.903 36.897 1.00 98.25 189 THR A CA 1
ATOM 1415 C C . THR A 1 189 ? -19.118 0.835 37.832 1.00 98.25 189 THR A C 1
ATOM 1417 O O . THR A 1 189 ? -20.014 1.130 38.619 1.00 98.25 189 THR A O 1
ATOM 1420 N N . ARG A 1 190 ? -18.557 -0.383 37.823 1.00 98.56 190 ARG A N 1
ATOM 1421 C CA . ARG A 1 190 ? -18.955 -1.443 38.768 1.00 98.56 190 ARG A CA 1
ATOM 1422 C C . ARG A 1 190 ? -18.677 -1.056 40.222 1.00 98.56 190 ARG A C 1
ATOM 1424 O O . ARG A 1 190 ? -19.479 -1.355 41.101 1.00 98.56 190 ARG A O 1
ATOM 1431 N N . GLY A 1 191 ? -17.551 -0.388 40.480 1.00 97.81 191 GLY A N 1
ATOM 1432 C CA . GLY A 1 191 ? -17.205 0.115 41.810 1.00 97.81 191 GLY A CA 1
ATOM 1433 C C . GLY A 1 191 ? -18.200 1.153 42.335 1.00 97.81 191 GLY A C 1
ATOM 1434 O O . GLY A 1 191 ? -18.586 1.080 43.500 1.00 97.81 191 GLY A O 1
ATOM 1435 N N . VAL A 1 192 ? -18.641 2.076 41.474 1.00 98.19 192 VAL A N 1
ATOM 1436 C CA . VAL A 1 192 ? -19.671 3.078 41.793 1.00 98.19 192 VAL A CA 1
ATOM 1437 C C . VAL A 1 192 ? -21.014 2.401 42.056 1.00 98.19 192 VAL A C 1
ATOM 1439 O O . VAL A 1 192 ? -21.563 2.582 43.133 1.00 98.19 192 VAL A O 1
ATOM 1442 N N . GLN A 1 193 ? -21.476 1.521 41.161 1.00 97.69 193 GLN A N 1
ATOM 1443 C CA . GLN A 1 193 ? -22.743 0.794 41.336 1.00 97.69 193 GLN A CA 1
ATOM 1444 C C . GLN A 1 193 ? -22.794 -0.010 42.641 1.00 97.69 193 GLN A C 1
ATOM 1446 O O . GLN A 1 193 ? -23.817 -0.024 43.324 1.00 97.69 193 GLN A O 1
ATOM 1451 N N . ARG A 1 194 ? -21.685 -0.665 43.016 1.00 98.06 194 ARG A N 1
ATOM 1452 C CA . ARG A 1 194 ? -21.598 -1.378 44.295 1.00 98.06 194 ARG A CA 1
ATOM 1453 C C . ARG A 1 194 ? -21.758 -0.417 45.473 1.00 98.06 194 ARG A C 1
ATOM 1455 O O . ARG A 1 194 ? -22.564 -0.686 46.358 1.00 98.06 194 ARG A O 1
ATOM 1462 N N . ARG A 1 195 ? -21.041 0.710 45.468 1.00 97.38 195 ARG A N 1
ATOM 1463 C CA . ARG A 1 195 ? -21.166 1.726 46.524 1.00 97.38 195 ARG A CA 1
ATOM 1464 C C . ARG A 1 195 ? -22.565 2.319 46.598 1.00 97.38 195 ARG A C 1
ATOM 1466 O O . ARG A 1 195 ? -23.068 2.494 47.696 1.00 97.38 195 ARG A O 1
ATOM 1473 N N . ASP A 1 196 ? -23.206 2.566 45.464 1.00 97.62 196 ASP A N 1
ATOM 1474 C CA . ASP A 1 196 ? -24.579 3.071 45.436 1.00 97.62 196 ASP A CA 1
ATOM 1475 C C . ASP A 1 196 ? -25.549 2.063 46.066 1.00 97.62 196 ASP A C 1
ATOM 1477 O O . ASP A 1 196 ? -26.422 2.449 46.839 1.00 97.62 196 ASP A O 1
ATOM 1481 N N . SER A 1 197 ? -25.358 0.763 45.812 1.00 96.00 197 SER A N 1
ATOM 1482 C CA . SER A 1 197 ? -26.156 -0.285 46.460 1.00 96.00 197 SER A CA 1
ATOM 1483 C C . SER A 1 197 ? -25.897 -0.390 47.968 1.00 96.00 197 SER A C 1
ATOM 1485 O O . SER A 1 197 ? -26.845 -0.552 48.732 1.00 96.00 197 SER A O 1
ATOM 1487 N N . GLU A 1 198 ? -24.645 -0.232 48.412 1.00 95.56 198 GLU A N 1
ATOM 1488 C CA . GLU A 1 198 ? -24.286 -0.186 49.837 1.00 95.56 198 GLU A CA 1
ATOM 1489 C C . GLU A 1 198 ? -24.913 1.041 50.519 1.00 95.56 198 GLU A C 1
ATOM 1491 O O . GLU A 1 198 ? -25.502 0.920 51.590 1.00 95.56 198 GLU A O 1
ATOM 1496 N N . ILE A 1 199 ? -24.850 2.216 49.883 1.00 95.81 199 ILE A N 1
ATOM 1497 C CA . ILE A 1 199 ? -25.476 3.446 50.383 1.00 95.81 199 ILE A CA 1
ATOM 1498 C C . ILE A 1 199 ? -26.990 3.264 50.484 1.00 95.81 199 ILE A C 1
ATOM 1500 O O . ILE A 1 199 ? -27.563 3.592 51.518 1.00 95.81 199 ILE A O 1
ATOM 1504 N N . ALA A 1 200 ? -27.636 2.714 49.452 1.00 93.06 200 ALA A N 1
ATOM 1505 C CA . ALA A 1 200 ? -29.072 2.458 49.472 1.00 93.06 200 ALA A CA 1
ATOM 1506 C C . ALA A 1 200 ? -29.466 1.529 50.634 1.00 93.06 200 ALA A C 1
ATOM 1508 O O . ALA A 1 200 ? -30.407 1.834 51.360 1.00 93.06 200 ALA A O 1
ATOM 1509 N N . GLN A 1 201 ? -28.704 0.453 50.865 1.00 90.81 201 GLN A N 1
ATOM 1510 C CA . GLN A 1 201 ? -28.926 -0.460 51.992 1.00 90.81 201 GLN A CA 1
ATOM 1511 C C . GLN A 1 201 ? -28.759 0.232 53.349 1.00 90.81 201 GLN A C 1
ATOM 1513 O O . GLN A 1 201 ? -29.589 0.043 54.237 1.00 90.81 201 GLN A O 1
ATOM 1518 N N . LEU A 1 202 ? -27.717 1.052 53.515 1.00 91.12 202 LEU A N 1
ATOM 1519 C CA . LEU A 1 202 ? -27.487 1.797 54.754 1.00 91.12 202 LEU A CA 1
ATOM 1520 C C . LEU A 1 202 ? -28.597 2.818 55.020 1.00 91.12 202 LEU A C 1
ATOM 1522 O O . LEU A 1 202 ? -29.039 2.947 56.158 1.00 91.12 202 LEU A O 1
ATOM 1526 N N . VAL A 1 203 ? -29.072 3.519 53.986 1.00 91.38 203 VAL A N 1
ATOM 1527 C CA . VAL A 1 203 ? -30.191 4.465 54.106 1.00 91.38 203 VAL A CA 1
ATOM 1528 C C . VAL A 1 203 ? -31.463 3.735 54.544 1.00 91.38 203 VAL A C 1
ATOM 1530 O O . VAL A 1 203 ? -32.085 4.154 55.517 1.00 91.38 203 VAL A O 1
ATOM 1533 N N . THR A 1 204 ? -31.802 2.606 53.912 1.00 87.69 204 THR A N 1
ATOM 1534 C CA . THR A 1 204 ? -32.968 1.799 54.311 1.00 87.69 204 THR A CA 1
ATOM 1535 C C . THR A 1 204 ? -32.844 1.274 55.744 1.00 87.69 204 THR A C 1
ATOM 1537 O O . THR A 1 204 ? -33.794 1.389 56.513 1.00 87.69 204 THR A O 1
ATOM 1540 N N . GLY A 1 205 ? -31.674 0.766 56.145 1.00 83.88 205 GLY A N 1
ATOM 1541 C CA . GLY A 1 205 ? -31.457 0.270 57.509 1.00 83.88 205 GLY A CA 1
ATOM 1542 C C . GLY A 1 205 ? -31.566 1.364 58.578 1.00 83.88 205 GLY A C 1
ATOM 1543 O O . GLY A 1 205 ? -32.131 1.134 59.647 1.00 83.88 205 GLY A O 1
ATOM 1544 N N . VAL A 1 206 ? -31.083 2.579 58.292 1.00 86.56 206 VAL A N 1
ATOM 1545 C CA . VAL A 1 206 ? -31.241 3.731 59.197 1.00 86.56 206 VAL A CA 1
ATOM 1546 C C . VAL A 1 206 ? -32.713 4.116 59.351 1.00 86.56 206 VAL A C 1
ATOM 1548 O O . VAL A 1 206 ? -33.141 4.436 60.462 1.00 86.56 206 VAL A O 1
ATOM 1551 N N . ASP A 1 207 ? -33.494 4.066 58.272 1.00 81.38 207 ASP A N 1
ATOM 1552 C CA . ASP A 1 207 ? -34.926 4.362 58.324 1.00 81.38 207 ASP A CA 1
ATOM 1553 C C . ASP A 1 207 ? -35.706 3.298 59.111 1.00 81.38 207 ASP A C 1
ATOM 1555 O O . ASP A 1 207 ? -36.549 3.656 59.935 1.00 81.38 207 ASP A O 1
ATOM 1559 N N . GLU A 1 208 ? -35.378 2.011 58.957 1.00 78.44 208 GLU A N 1
ATOM 1560 C CA . GLU A 1 208 ? -35.947 0.930 59.778 1.00 78.44 208 GLU A CA 1
ATOM 1561 C C . GLU A 1 208 ? -35.629 1.125 61.266 1.00 78.44 208 GLU A C 1
ATOM 1563 O O . GLU A 1 208 ? -36.509 1.035 62.125 1.00 78.44 208 GLU A O 1
ATOM 1568 N N . GLN A 1 209 ? -34.378 1.455 61.587 1.00 78.75 209 GLN A N 1
ATOM 1569 C CA . GLN A 1 209 ? -33.939 1.641 62.966 1.00 78.75 209 GLN A CA 1
ATOM 1570 C C . GLN A 1 209 ? -34.579 2.881 63.610 1.00 78.75 209 GLN A C 1
ATOM 1572 O O . GLN A 1 209 ? -34.968 2.838 64.781 1.00 78.75 209 GLN A O 1
ATOM 1577 N N . ARG A 1 210 ? -34.765 3.963 62.839 1.00 82.56 210 ARG A N 1
ATOM 1578 C CA . ARG A 1 210 ? -35.532 5.141 63.266 1.00 82.56 210 ARG A CA 1
ATOM 1579 C C . ARG A 1 210 ? -37.008 4.796 63.475 1.00 82.56 210 ARG A C 1
ATOM 1581 O O . ARG A 1 210 ? -37.558 5.191 64.496 1.00 82.56 210 ARG A O 1
ATOM 1588 N N . ALA A 1 211 ? -37.626 4.019 62.585 1.00 77.12 211 ALA A N 1
ATOM 1589 C CA . ALA A 1 211 ? -39.024 3.608 62.721 1.00 77.12 211 ALA A CA 1
ATOM 1590 C C . ALA A 1 211 ? -39.266 2.767 63.987 1.00 77.12 211 ALA A C 1
ATOM 1592 O O . ALA A 1 211 ? -40.245 2.993 64.700 1.00 77.12 211 ALA A O 1
ATOM 1593 N N . VAL A 1 212 ? -38.357 1.839 64.313 1.00 76.19 212 VAL A N 1
ATOM 1594 C CA . VAL A 1 212 ? -38.426 1.056 65.560 1.00 76.19 212 VAL A CA 1
ATOM 1595 C C . VAL A 1 212 ? -38.248 1.956 66.785 1.00 76.19 212 VAL A C 1
ATOM 1597 O O . VAL A 1 212 ? -38.999 1.822 67.753 1.00 76.19 212 VAL A O 1
ATOM 1600 N N . HIS A 1 213 ? -37.292 2.889 66.749 1.00 78.88 213 HIS A N 1
ATOM 1601 C CA . HIS A 1 213 ? -37.069 3.831 67.846 1.00 78.88 213 HIS A CA 1
ATOM 1602 C C . HIS A 1 213 ? -38.275 4.757 68.067 1.00 78.88 213 HIS A C 1
ATOM 1604 O O . HIS A 1 213 ? -38.718 4.922 69.202 1.00 78.88 213 HIS A O 1
ATOM 1610 N N . ASP A 1 214 ? -38.846 5.322 67.003 1.00 79.12 214 ASP A N 1
ATOM 1611 C CA . ASP A 1 214 ? -40.025 6.192 67.077 1.00 79.12 214 ASP A CA 1
ATOM 1612 C C . ASP A 1 214 ? -41.248 5.437 67.601 1.00 79.12 214 ASP A C 1
ATOM 1614 O O . ASP A 1 214 ? -42.019 5.979 68.400 1.00 79.12 214 ASP A O 1
ATOM 1618 N N . LEU A 1 215 ? -41.416 4.172 67.203 1.00 73.00 215 LEU A N 1
ATOM 1619 C CA . LEU A 1 215 ? -42.467 3.322 67.746 1.00 73.00 215 LEU A CA 1
ATOM 1620 C C . LEU A 1 215 ? -42.250 3.096 69.248 1.00 73.00 215 LEU A C 1
ATOM 1622 O O . LEU A 1 215 ? -43.170 3.337 70.018 1.00 73.00 215 LEU A O 1
ATOM 1626 N N . ALA A 1 216 ? -41.039 2.728 69.677 1.00 73.12 216 ALA A N 1
ATOM 1627 C CA . ALA A 1 216 ? -40.715 2.485 71.086 1.00 73.12 216 ALA A CA 1
ATOM 1628 C C . ALA A 1 216 ? -40.804 3.743 71.972 1.00 73.12 216 ALA A C 1
ATOM 1630 O O . ALA A 1 216 ? -41.141 3.644 73.151 1.00 73.12 216 ALA A O 1
ATOM 1631 N N . ALA A 1 217 ? -40.518 4.922 71.418 1.00 79.38 217 ALA A N 1
ATOM 1632 C CA . ALA A 1 217 ? -40.589 6.196 72.129 1.00 79.38 217 ALA A CA 1
ATOM 1633 C C . ALA A 1 217 ? -42.019 6.754 72.238 1.00 79.38 217 ALA A C 1
ATOM 1635 O O . ALA A 1 217 ? -42.240 7.715 72.978 1.00 79.38 217 ALA A O 1
ATOM 1636 N N . THR A 1 218 ? -42.994 6.190 71.513 1.00 74.25 218 THR A N 1
ATOM 1637 C CA . THR A 1 218 ? -44.368 6.691 71.574 1.00 74.25 218 THR A CA 1
ATOM 1638 C C . THR A 1 218 ? -45.060 6.171 72.847 1.00 74.25 218 THR A C 1
ATOM 1640 O O . THR A 1 218 ? -45.141 4.960 73.057 1.00 74.25 218 THR A O 1
ATOM 1643 N N . PRO A 1 219 ? -45.557 7.050 73.737 1.00 74.12 219 PRO A N 1
ATOM 1644 C CA . PRO A 1 219 ? -46.226 6.618 74.959 1.00 74.12 219 PRO A CA 1
ATOM 1645 C C . PRO A 1 219 ? -47.545 5.898 74.644 1.00 74.12 219 PRO A C 1
ATOM 1647 O O . PRO A 1 219 ? -48.330 6.360 73.817 1.00 74.12 219 PRO A O 1
ATOM 1650 N N . GLY A 1 220 ? -47.802 4.783 75.336 1.00 78.88 220 GLY A N 1
ATOM 1651 C CA . GLY A 1 220 ? -49.004 3.959 75.143 1.00 78.88 220 GLY A CA 1
ATOM 1652 C C . GLY A 1 220 ? -48.809 2.714 74.271 1.00 78.88 220 GLY A C 1
ATOM 1653 O O . GLY A 1 220 ? -49.796 2.108 73.864 1.00 78.88 220 GLY A O 1
ATOM 1654 N N . VAL A 1 221 ? -47.565 2.326 73.978 1.00 82.56 221 VAL A N 1
ATOM 1655 C CA . VAL A 1 221 ? -47.262 1.039 73.336 1.00 82.56 221 VAL A CA 1
ATOM 1656 C C . VAL A 1 221 ? -47.418 -0.103 74.334 1.00 82.56 221 VAL A C 1
ATOM 1658 O O . VAL A 1 221 ? -46.853 -0.068 75.428 1.00 82.56 221 VAL A O 1
ATOM 1661 N N . GLU A 1 222 ? -48.137 -1.143 73.925 1.00 83.38 222 GLU A N 1
ATOM 1662 C CA . GLU A 1 222 ? -48.290 -2.374 74.694 1.00 83.38 222 GLU A CA 1
ATOM 1663 C C . GLU A 1 222 ? -47.408 -3.479 74.106 1.00 83.38 222 GLU A C 1
ATOM 1665 O O . GLU A 1 222 ? -47.453 -3.763 72.907 1.00 83.38 222 GLU A O 1
ATOM 1670 N N . LEU A 1 223 ? -46.601 -4.115 74.960 1.00 85.38 223 LEU A N 1
ATOM 1671 C CA . LEU A 1 223 ? -45.812 -5.292 74.604 1.00 85.38 223 LEU A CA 1
ATOM 1672 C C . LEU A 1 223 ? -46.576 -6.557 75.003 1.00 85.38 223 LEU A C 1
ATOM 1674 O O . LEU A 1 223 ? -46.706 -6.875 76.186 1.00 85.38 223 LEU A O 1
ATOM 1678 N N . VAL A 1 224 ? -47.039 -7.311 74.013 1.00 88.19 224 VAL A N 1
ATOM 1679 C CA . VAL A 1 224 ? -47.765 -8.567 74.201 1.00 88.19 224 VAL A CA 1
ATOM 1680 C C . VAL A 1 224 ? -46.859 -9.736 73.836 1.00 88.19 224 VAL A C 1
ATOM 1682 O O . VAL A 1 224 ? -46.383 -9.852 72.708 1.00 88.19 224 VAL A O 1
ATOM 1685 N N . ARG A 1 225 ? -46.623 -10.646 74.785 1.00 88.81 225 ARG A N 1
ATOM 1686 C CA . ARG A 1 225 ? -45.897 -11.893 74.516 1.00 88.81 225 ARG A CA 1
ATOM 1687 C C . ARG A 1 225 ? -46.824 -12.900 73.837 1.00 88.81 225 ARG A C 1
ATOM 1689 O O . ARG A 1 225 ? -47.873 -13.246 74.380 1.00 88.81 225 ARG A O 1
ATOM 1696 N N . LEU A 1 226 ? -46.412 -13.404 72.680 1.00 89.75 226 LEU A N 1
ATOM 1697 C CA . LEU A 1 226 ? -47.120 -14.453 71.958 1.00 89.75 226 LEU A CA 1
ATOM 1698 C C . LEU A 1 226 ? -46.790 -15.826 72.541 1.00 89.75 226 LEU A C 1
ATOM 1700 O O . LEU A 1 226 ? -45.662 -16.088 72.966 1.00 89.75 226 LEU A O 1
ATOM 1704 N N . LYS A 1 227 ? -47.791 -16.709 72.548 1.00 87.62 227 LYS A N 1
ATOM 1705 C CA . LYS A 1 227 ? -47.631 -18.114 72.928 1.00 87.62 227 LYS A CA 1
ATOM 1706 C C . LYS A 1 227 ? -47.726 -19.005 71.686 1.00 87.62 227 LYS A C 1
ATOM 1708 O O . LYS A 1 227 ? -48.594 -18.745 70.848 1.00 87.62 227 LYS A O 1
ATOM 1713 N N . PRO A 1 228 ? -46.888 -20.047 71.582 1.00 90.19 228 PRO A N 1
ATOM 1714 C CA . PRO A 1 228 ? -46.995 -21.025 70.511 1.00 90.19 228 PRO A CA 1
ATOM 1715 C C . PRO A 1 228 ? -48.337 -21.760 70.560 1.00 90.19 228 PRO A C 1
ATOM 1717 O O . PRO A 1 228 ? -48.932 -21.946 71.625 1.00 90.19 228 PRO A O 1
ATOM 1720 N N . ILE A 1 229 ? -48.804 -22.188 69.389 1.00 87.69 229 ILE A N 1
ATOM 1721 C CA . ILE A 1 229 ? -50.004 -23.009 69.223 1.00 87.69 229 ILE A CA 1
ATOM 1722 C C . ILE A 1 229 ? -49.576 -24.317 68.553 1.00 87.69 229 ILE A C 1
ATOM 1724 O O . ILE A 1 229 ? -48.789 -24.307 67.604 1.00 87.69 229 ILE A O 1
ATOM 1728 N N . ALA A 1 230 ? -50.117 -25.438 69.036 1.00 82.75 230 ALA A N 1
ATOM 1729 C CA . ALA A 1 230 ? -49.854 -26.762 68.481 1.00 82.75 230 ALA A CA 1
ATOM 1730 C C . ALA A 1 230 ? -50.075 -26.793 66.950 1.00 82.75 230 ALA A C 1
ATOM 1732 O O . ALA A 1 230 ? -51.029 -26.181 66.461 1.00 82.75 230 ALA A O 1
ATOM 1733 N N . PRO A 1 231 ? -49.229 -27.511 66.185 1.00 85.62 231 PRO A N 1
ATOM 1734 C CA . PRO A 1 231 ? -48.209 -28.470 66.633 1.00 85.62 231 PRO A CA 1
ATOM 1735 C C . PRO A 1 231 ? -46.838 -27.858 66.973 1.00 85.62 231 PRO A C 1
ATOM 1737 O O . PRO A 1 231 ? -45.926 -28.592 67.338 1.00 85.62 231 PRO A O 1
ATOM 1740 N N . VAL A 1 232 ? -46.666 -26.541 66.846 1.00 84.12 232 VAL A N 1
ATOM 1741 C CA . VAL A 1 232 ? -45.377 -25.882 67.089 1.00 84.12 232 VAL A CA 1
ATOM 1742 C C . VAL A 1 232 ? -45.241 -25.611 68.586 1.00 84.12 232 VAL A C 1
ATOM 1744 O O . VAL A 1 232 ? -46.090 -24.927 69.147 1.00 84.12 232 VAL A O 1
ATOM 1747 N N . ALA A 1 233 ? -44.216 -26.168 69.236 1.00 83.69 233 ALA A N 1
ATOM 1748 C CA . ALA A 1 233 ? -44.018 -26.046 70.685 1.00 83.69 233 ALA A CA 1
ATOM 1749 C C . ALA A 1 233 ? -42.959 -25.002 71.069 1.00 83.69 233 ALA A C 1
ATOM 1751 O O . ALA A 1 233 ? -43.135 -24.306 72.067 1.00 83.69 233 ALA A O 1
ATOM 1752 N N . ASP A 1 234 ? -41.908 -24.864 70.258 1.00 86.81 234 ASP A N 1
ATOM 1753 C CA . ASP A 1 234 ? -40.722 -24.078 70.627 1.00 86.81 234 ASP A CA 1
ATOM 1754 C C . ASP A 1 234 ? -40.740 -22.638 70.093 1.00 86.81 234 ASP A C 1
ATOM 1756 O O . ASP A 1 234 ? -39.939 -21.817 70.521 1.00 86.81 234 ASP A O 1
ATOM 1760 N N . ALA A 1 235 ? -41.684 -22.291 69.211 1.00 89.69 235 ALA A N 1
ATOM 1761 C CA . ALA A 1 235 ? -41.771 -20.944 68.654 1.00 89.69 235 ALA A CA 1
ATOM 1762 C C . ALA A 1 235 ? -42.218 -19.905 69.692 1.00 89.69 235 ALA A C 1
ATOM 1764 O O . ALA A 1 235 ? -43.161 -20.112 70.461 1.00 89.69 235 ALA A O 1
ATOM 1765 N N . GLY A 1 236 ? -41.596 -18.732 69.647 1.00 89.25 236 GLY A N 1
ATOM 1766 C CA . GLY A 1 236 ? -41.933 -17.594 70.490 1.00 89.25 236 GLY A CA 1
ATOM 1767 C C . GLY A 1 236 ? -42.116 -16.312 69.690 1.00 89.25 236 GLY A C 1
ATOM 1768 O O . GLY A 1 236 ? -41.754 -16.208 68.518 1.00 89.25 236 GLY A O 1
ATOM 1769 N N . GLY A 1 237 ? -42.693 -15.300 70.331 1.00 90.00 237 GLY A N 1
ATOM 1770 C CA . GLY A 1 237 ? -42.749 -13.974 69.738 1.00 90.00 237 GLY A CA 1
ATOM 1771 C C . GLY A 1 237 ? -43.217 -12.893 70.695 1.00 90.00 237 GLY A C 1
ATOM 1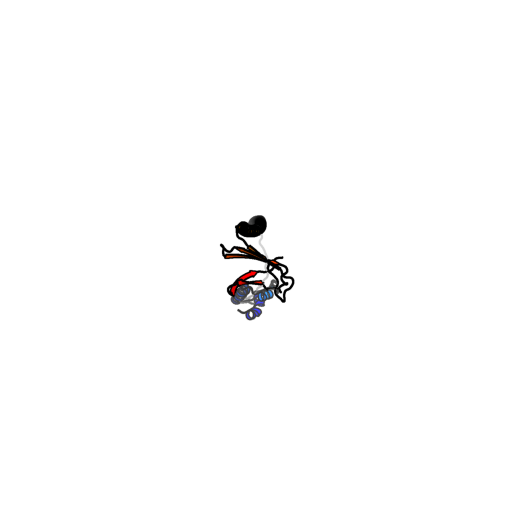772 O O . GLY A 1 237 ? -43.769 -13.165 71.763 1.00 90.00 237 GLY A O 1
ATOM 1773 N N . HIS A 1 238 ? -43.003 -11.654 70.285 1.00 90.31 238 HIS A N 1
ATOM 1774 C CA . HIS A 1 238 ? -43.496 -10.451 70.926 1.00 90.31 238 HIS A CA 1
ATOM 1775 C C . HIS A 1 238 ? -44.204 -9.595 69.883 1.00 90.31 238 HIS A C 1
ATOM 1777 O O . HIS A 1 238 ? -43.779 -9.517 68.732 1.00 90.31 238 HIS A O 1
ATOM 1783 N N . VAL A 1 239 ? -45.279 -8.946 70.299 1.00 88.88 239 VAL A N 1
ATOM 1784 C CA . VAL A 1 239 ? -45.985 -7.948 69.509 1.00 88.88 239 VAL A CA 1
ATOM 1785 C C . VAL A 1 239 ? -45.924 -6.634 70.261 1.00 88.88 239 VAL A C 1
ATOM 1787 O O . VAL A 1 239 ? -46.338 -6.567 71.413 1.00 88.88 239 VAL A O 1
ATOM 1790 N N . LEU A 1 240 ? -45.407 -5.601 69.609 1.00 86.88 240 LEU A N 1
ATOM 1791 C CA . LEU A 1 240 ? -45.558 -4.218 70.042 1.00 86.88 240 LEU A CA 1
ATOM 1792 C C . LEU A 1 240 ? -46.758 -3.651 69.295 1.00 86.88 240 LEU A C 1
ATOM 1794 O O . LEU A 1 240 ? -46.734 -3.544 68.068 1.00 86.88 240 LEU A O 1
ATOM 1798 N N . TRP A 1 241 ? -47.813 -3.321 70.027 1.00 84.12 241 TRP A N 1
ATOM 1799 C CA . TRP A 1 241 ? -49.020 -2.737 69.459 1.00 84.12 241 TRP A CA 1
ATOM 1800 C C . TRP A 1 241 ? -49.170 -1.296 69.920 1.00 84.12 241 TRP A C 1
ATOM 1802 O O . TRP A 1 241 ? -49.063 -0.991 71.108 1.00 84.12 241 TRP A O 1
ATOM 1812 N N . HIS A 1 242 ? -49.432 -0.410 68.962 1.00 82.44 242 HIS A N 1
ATOM 1813 C CA . HIS A 1 242 ? -49.793 0.967 69.237 1.00 82.44 242 HIS A CA 1
ATOM 1814 C C . HIS A 1 242 ? -51.273 1.219 68.888 1.00 82.44 242 HIS A C 1
ATOM 1816 O O . HIS A 1 242 ? -51.589 1.410 67.709 1.00 82.44 242 HIS A O 1
ATOM 1822 N N . PRO A 1 243 ? -52.184 1.344 69.873 1.00 76.19 243 PRO A N 1
ATOM 1823 C CA . PRO A 1 243 ? -53.622 1.447 69.610 1.00 76.19 243 PRO A CA 1
ATOM 1824 C C . PRO A 1 243 ? -54.012 2.731 68.862 1.00 76.19 243 PRO A C 1
ATOM 1826 O O . PRO A 1 243 ? -54.888 2.699 68.008 1.00 76.19 243 PRO A O 1
ATOM 1829 N N . ALA A 1 244 ? -53.332 3.861 69.110 1.00 77.19 244 ALA A N 1
ATOM 1830 C CA . ALA A 1 244 ? -53.664 5.127 68.438 1.00 77.19 244 ALA A CA 1
ATOM 1831 C C . ALA A 1 244 ? -53.160 5.252 66.985 1.00 77.19 244 ALA A C 1
ATOM 1833 O O . ALA A 1 244 ? -53.592 6.155 66.274 1.00 77.19 244 ALA A O 1
ATOM 1834 N N . ARG A 1 245 ? -52.218 4.401 66.554 1.00 74.12 245 ARG A N 1
ATOM 1835 C CA . ARG A 1 245 ? -51.600 4.459 65.214 1.00 74.12 245 ARG A CA 1
ATOM 1836 C C . ARG A 1 245 ? -51.953 3.255 64.346 1.00 74.12 245 ARG A C 1
ATOM 1838 O O . ARG A 1 245 ? -51.445 3.157 63.236 1.00 74.12 245 ARG A O 1
ATOM 1845 N N . ASP A 1 246 ? -52.752 2.333 64.881 1.00 78.06 246 ASP A N 1
ATOM 1846 C CA . ASP A 1 246 ? -53.109 1.065 64.240 1.00 78.06 246 ASP A CA 1
ATOM 1847 C C . ASP A 1 246 ? -51.891 0.332 63.644 1.00 78.06 246 ASP A C 1
ATOM 1849 O O . ASP A 1 246 ? -51.916 -0.229 62.555 1.00 78.06 246 ASP A O 1
ATOM 1853 N N . THR A 1 247 ? -50.756 0.422 64.345 1.00 80.56 247 THR A N 1
ATOM 1854 C CA . THR A 1 247 ? -49.475 -0.129 63.895 1.00 80.56 247 THR A CA 1
ATOM 1855 C C . THR A 1 247 ? -49.063 -1.248 64.836 1.00 80.56 247 THR A C 1
ATOM 1857 O O . THR A 1 247 ? -49.078 -1.089 66.062 1.00 80.56 247 THR A O 1
ATOM 1860 N N . ILE A 1 248 ? -48.694 -2.383 64.249 1.00 82.31 248 ILE A N 1
ATOM 1861 C CA . ILE A 1 248 ? -48.305 -3.601 64.952 1.00 82.31 248 ILE A CA 1
ATOM 1862 C C . ILE A 1 248 ? -46.920 -4.004 64.457 1.00 82.31 248 ILE A C 1
ATOM 1864 O O . ILE A 1 248 ? -46.729 -4.243 63.265 1.00 82.31 248 ILE A O 1
ATOM 1868 N N . LEU A 1 249 ? -45.961 -4.113 65.373 1.00 85.19 249 LEU A N 1
ATOM 1869 C CA . LEU A 1 249 ? -44.642 -4.670 65.097 1.00 85.19 249 LEU A CA 1
ATOM 1870 C C . LEU A 1 249 ? -44.562 -6.067 65.712 1.00 85.19 249 LEU A C 1
ATOM 1872 O O . LEU A 1 249 ? -44.681 -6.234 66.925 1.00 85.19 249 LEU A O 1
ATOM 1876 N N . LEU A 1 250 ? -44.369 -7.072 64.862 1.00 87.44 250 LEU A N 1
ATOM 1877 C CA . LEU A 1 250 ? -44.227 -8.468 65.257 1.00 87.44 250 LEU A CA 1
ATOM 1878 C C . LEU A 1 250 ? -42.751 -8.867 65.230 1.00 87.44 250 LEU A C 1
ATOM 1880 O O . LEU A 1 250 ? -42.092 -8.744 64.202 1.00 87.44 250 LEU A O 1
ATOM 1884 N N . TYR A 1 251 ? -42.272 -9.430 66.333 1.00 86.88 251 TYR A N 1
ATOM 1885 C CA . TYR A 1 251 ? -40.986 -10.109 66.416 1.00 86.88 251 TYR A CA 1
ATOM 1886 C C . TYR A 1 251 ? -41.221 -11.577 66.766 1.00 86.88 251 TYR A C 1
ATOM 1888 O O . TYR A 1 251 ? -41.738 -11.873 67.840 1.00 86.88 251 TYR A O 1
ATOM 1896 N N . ALA A 1 252 ? -40.864 -12.498 65.874 1.00 89.12 252 ALA A N 1
ATOM 1897 C CA . ALA A 1 252 ? -41.023 -13.937 66.076 1.00 89.12 252 ALA A CA 1
ATOM 1898 C C . ALA A 1 252 ? -39.663 -14.642 65.996 1.00 89.12 252 ALA A C 1
ATOM 1900 O O . ALA A 1 252 ? -38.820 -14.263 65.186 1.00 89.12 252 ALA A O 1
ATOM 1901 N N . PHE A 1 253 ? -39.459 -15.659 66.829 1.00 88.69 253 PHE A N 1
ATOM 1902 C CA . PHE A 1 253 ? -38.216 -16.423 66.946 1.00 88.69 253 PHE A CA 1
ATOM 1903 C C . PHE A 1 253 ? -38.523 -17.912 67.165 1.00 88.69 253 PHE A C 1
ATOM 1905 O O . PHE A 1 253 ? -39.662 -18.273 67.468 1.00 88.69 253 PHE A O 1
ATOM 1912 N N . ASP A 1 254 ? -37.526 -18.775 66.951 1.00 88.00 254 ASP A N 1
ATOM 1913 C CA . ASP A 1 254 ? -37.656 -20.241 67.033 1.00 88.00 254 ASP A CA 1
ATOM 1914 C C . ASP A 1 254 ? -38.781 -20.814 66.143 1.00 88.00 254 ASP A C 1
ATOM 1916 O O . ASP A 1 254 ? -39.426 -21.820 66.445 1.00 88.00 254 ASP A O 1
ATOM 1920 N N . LEU A 1 255 ? -39.039 -20.149 65.009 1.00 88.06 255 LEU A N 1
ATOM 1921 C CA . LEU A 1 255 ? -39.962 -20.645 63.992 1.00 88.06 255 LEU A CA 1
ATOM 1922 C C . LEU A 1 255 ? -39.352 -21.867 63.279 1.00 88.06 255 LEU A C 1
ATOM 1924 O O . LEU A 1 255 ? -38.142 -21.889 63.045 1.00 88.06 255 LEU A O 1
ATOM 1928 N N . PRO A 1 256 ? -40.162 -22.858 62.864 1.00 87.44 256 PRO A N 1
ATOM 1929 C CA . PRO A 1 256 ? -39.668 -24.016 62.122 1.00 87.44 256 PRO A CA 1
ATOM 1930 C C . PRO A 1 256 ? -38.851 -23.640 60.864 1.00 87.44 256 PRO A C 1
ATOM 1932 O O . PRO A 1 256 ? -39.089 -22.605 60.238 1.00 87.44 256 PRO A O 1
ATOM 1935 N N . PRO A 1 257 ? -37.897 -24.464 60.417 1.00 85.19 257 PRO A N 1
ATOM 1936 C CA . PRO A 1 257 ? -37.254 -24.232 59.129 1.00 85.19 257 PRO A CA 1
ATOM 1937 C C . PRO A 1 257 ? -38.266 -24.425 57.989 1.00 85.19 257 PRO A C 1
ATOM 1939 O O . PRO A 1 257 ? -39.041 -25.384 57.977 1.00 85.19 257 PRO A O 1
ATOM 1942 N N . LEU A 1 258 ? -38.260 -23.510 57.019 1.00 86.69 258 LEU A N 1
ATOM 1943 C CA . LEU A 1 258 ? -39.075 -23.612 55.807 1.00 86.69 258 LEU A CA 1
ATOM 1944 C C . LEU A 1 258 ? -38.270 -24.275 54.675 1.00 86.69 258 LEU A C 1
ATOM 1946 O O . LEU A 1 258 ? -37.083 -23.980 54.536 1.00 86.69 258 LEU A O 1
ATOM 1950 N N . PRO A 1 259 ? -38.893 -25.117 53.826 1.00 86.38 259 PRO A N 1
ATOM 1951 C CA . PRO A 1 259 ? -38.263 -25.583 52.591 1.00 86.38 259 PRO A CA 1
ATOM 1952 C C . PRO A 1 259 ? -37.911 -24.414 51.659 1.00 86.38 259 PRO A C 1
ATOM 1954 O O . PRO A 1 259 ? -38.566 -23.368 51.706 1.00 86.38 259 PRO A O 1
ATOM 1957 N N . GLU A 1 260 ? -36.920 -24.603 50.783 1.00 82.56 260 GLU A N 1
ATOM 1958 C CA . GLU A 1 260 ? -36.510 -23.580 49.814 1.00 82.56 260 GLU A CA 1
ATOM 1959 C C . GLU A 1 260 ? -37.707 -23.035 49.018 1.00 82.56 260 GLU A C 1
ATOM 1961 O O . GLU A 1 260 ? -38.548 -23.781 48.517 1.00 82.56 260 GLU A O 1
ATOM 1966 N N . GLY A 1 261 ? -37.794 -21.706 48.924 1.00 83.38 261 GLY A N 1
ATOM 1967 C CA . GLY A 1 261 ? -38.865 -21.006 48.209 1.00 83.38 261 GLY A CA 1
ATOM 1968 C C . GLY A 1 261 ? -40.142 -20.743 49.017 1.00 83.38 261 GLY A C 1
ATOM 1969 O O . GLY A 1 261 ? -40.973 -19.962 48.560 1.00 83.38 261 GLY A O 1
ATOM 1970 N N . ASN A 1 262 ? -40.295 -21.305 50.220 1.00 89.44 262 ASN A N 1
ATOM 1971 C CA . ASN A 1 262 ? -41.459 -21.039 51.070 1.00 89.44 262 ASN A CA 1
ATOM 1972 C C . ASN A 1 262 ? -41.297 -19.772 51.925 1.00 89.44 262 ASN A C 1
ATOM 1974 O O . ASN A 1 262 ? -40.196 -19.263 52.140 1.00 89.44 262 ASN A O 1
ATOM 1978 N N . HIS A 1 263 ? -42.424 -19.242 52.407 1.00 90.12 263 HIS A N 1
ATOM 1979 C CA . HIS A 1 263 ? -42.478 -18.019 53.209 1.00 90.12 263 HIS A CA 1
ATOM 1980 C C . HIS A 1 263 ? -43.482 -18.143 54.361 1.00 90.12 263 HIS A C 1
ATOM 1982 O O . HIS A 1 263 ? -44.490 -18.841 54.239 1.00 90.12 263 HIS A O 1
ATOM 1988 N N . TYR A 1 264 ? -43.250 -17.403 55.445 1.00 90.19 264 TYR A N 1
ATOM 1989 C CA . TYR A 1 264 ? -44.225 -17.221 56.515 1.00 90.19 264 TYR A CA 1
ATOM 1990 C C . TYR A 1 264 ? -45.225 -16.131 56.151 1.00 90.19 264 TYR A C 1
ATOM 1992 O O . TYR A 1 264 ? -44.842 -15.086 55.637 1.00 90.19 264 TYR A O 1
ATOM 2000 N N . ARG A 1 265 ? -46.509 -16.344 56.452 1.00 91.00 265 ARG A N 1
ATOM 2001 C CA . ARG A 1 265 ? -47.551 -15.315 56.340 1.00 91.00 265 ARG A CA 1
ATOM 2002 C C . ARG A 1 265 ? -48.079 -14.972 57.722 1.00 91.00 265 ARG A C 1
ATOM 2004 O O . ARG A 1 265 ? -48.532 -15.866 58.439 1.00 91.00 265 ARG A O 1
ATOM 2011 N N . VAL A 1 266 ? -48.067 -13.688 58.062 1.00 89.38 266 VAL A N 1
ATOM 2012 C CA . VAL A 1 266 ? -48.710 -13.193 59.281 1.00 89.38 266 VAL A CA 1
ATOM 2013 C C . VAL A 1 266 ? -50.221 -13.169 59.063 1.00 89.38 266 VAL A C 1
ATOM 2015 O O . VAL A 1 266 ? -50.694 -12.633 58.068 1.00 89.38 266 VAL A O 1
ATOM 2018 N N . ARG A 1 267 ? -50.984 -13.756 59.988 1.00 90.06 267 ARG A N 1
ATOM 2019 C CA . ARG A 1 267 ? -52.445 -13.633 60.046 1.00 90.06 267 ARG A CA 1
ATOM 2020 C C . ARG A 1 267 ? -52.840 -13.190 61.441 1.00 90.06 267 ARG A C 1
ATOM 2022 O O . ARG A 1 267 ? -52.575 -13.900 62.410 1.00 90.06 267 ARG A O 1
ATOM 2029 N N . LEU A 1 268 ? -53.450 -12.019 61.531 1.00 85.00 268 LEU A N 1
ATOM 2030 C CA . LEU A 1 268 ? -53.902 -11.436 62.784 1.00 85.00 268 LEU A CA 1
ATOM 2031 C C . LEU A 1 268 ? -55.382 -11.744 62.940 1.00 85.00 268 LEU A C 1
ATOM 2033 O O . LEU A 1 268 ? -56.167 -11.452 62.047 1.00 85.00 268 LEU A O 1
ATOM 2037 N N . ARG A 1 269 ? -55.764 -12.350 64.064 1.00 86.25 269 ARG A N 1
ATOM 2038 C CA . ARG A 1 269 ? -57.172 -12.515 64.425 1.00 86.25 269 ARG A CA 1
ATOM 2039 C C . ARG A 1 269 ? -57.476 -11.629 65.621 1.00 86.25 269 ARG A C 1
ATOM 2041 O O . ARG A 1 269 ? -56.944 -11.862 66.704 1.00 86.25 269 ARG A O 1
ATOM 2048 N N . LEU A 1 270 ? -58.316 -10.629 65.399 1.00 79.12 270 LEU A N 1
ATOM 2049 C CA . LEU A 1 270 ? -58.727 -9.642 66.389 1.00 79.12 270 LEU A CA 1
ATOM 2050 C C . LEU A 1 270 ? -59.814 -10.225 67.307 1.00 79.12 270 LEU A C 1
ATOM 2052 O O . LEU A 1 270 ? -60.456 -11.231 66.989 1.00 79.12 270 LEU A O 1
ATOM 2056 N N . GLY A 1 271 ? -60.014 -9.604 68.473 1.00 78.38 271 GLY A N 1
ATOM 2057 C CA . GLY A 1 271 ? -60.986 -10.065 69.476 1.00 78.38 271 GLY A CA 1
ATOM 2058 C C . GLY A 1 271 ? -62.446 -10.035 69.003 1.00 78.38 271 GLY A C 1
ATOM 2059 O O . GLY A 1 271 ? -63.280 -10.748 69.552 1.00 78.38 271 GLY A O 1
ATOM 2060 N N . ASP A 1 272 ? -62.742 -9.264 67.958 1.00 83.25 272 ASP A N 1
ATOM 2061 C CA . ASP A 1 272 ? -64.045 -9.190 67.286 1.00 83.25 272 ASP A CA 1
ATOM 2062 C C . ASP A 1 272 ? -64.250 -10.286 66.219 1.00 83.25 272 ASP A C 1
ATOM 2064 O O . ASP A 1 272 ? -65.293 -10.345 65.570 1.00 83.25 272 ASP A O 1
ATOM 2068 N N . GLY A 1 273 ? -63.265 -11.173 66.041 1.00 85.56 273 GLY A N 1
ATOM 2069 C CA . GLY A 1 273 ? -63.304 -12.272 65.081 1.00 85.56 273 GLY A CA 1
ATOM 2070 C C . GLY A 1 273 ? -62.830 -11.906 63.674 1.00 85.56 273 GLY A C 1
ATOM 2071 O O . GLY A 1 273 ? -62.745 -12.806 62.833 1.00 85.56 273 GLY A O 1
ATOM 2072 N N . ARG A 1 274 ? -62.472 -10.643 63.404 1.00 84.56 274 ARG A N 1
ATOM 2073 C CA . ARG A 1 274 ? -61.864 -10.256 62.124 1.00 84.56 274 ARG A CA 1
ATOM 2074 C C . ARG A 1 274 ? -60.505 -10.918 61.959 1.00 84.56 274 ARG A C 1
ATOM 2076 O O . ARG A 1 274 ? -59.727 -11.015 62.908 1.00 84.56 274 ARG A O 1
ATOM 2083 N N . VAL A 1 275 ? -60.225 -11.359 60.737 1.00 87.06 275 VAL A N 1
ATOM 2084 C CA . VAL A 1 275 ? -58.916 -11.876 60.340 1.00 87.06 275 VAL A CA 1
ATOM 2085 C C . VAL A 1 275 ? -58.326 -10.932 59.309 1.00 87.06 275 VAL A C 1
ATOM 2087 O O . VAL A 1 275 ? -58.958 -10.669 58.289 1.00 87.06 275 VAL A O 1
ATOM 2090 N N . GLU A 1 276 ? -57.122 -10.449 59.576 1.00 85.69 276 GLU A N 1
ATOM 2091 C CA . GLU A 1 276 ? -56.359 -9.608 58.665 1.00 85.69 276 GLU A CA 1
ATOM 2092 C C . GLU A 1 276 ? -55.096 -10.335 58.219 1.00 85.69 276 GLU A C 1
ATOM 2094 O O . GLU A 1 276 ? -54.343 -10.890 59.030 1.00 85.69 276 GLU A O 1
ATOM 2099 N N . ASP A 1 277 ? -54.887 -10.356 56.904 1.00 86.25 277 ASP A N 1
ATOM 2100 C CA . ASP A 1 277 ? -53.660 -10.861 56.310 1.00 86.25 277 ASP A CA 1
ATOM 2101 C C . ASP A 1 277 ? -52.579 -9.785 56.428 1.00 86.25 277 ASP A C 1
ATOM 2103 O O . ASP A 1 277 ? -52.686 -8.691 55.876 1.00 86.25 277 ASP A O 1
ATOM 2107 N N . GLY A 1 278 ? -51.534 -10.112 57.179 1.00 83.44 278 GLY A N 1
ATOM 2108 C CA . GLY A 1 278 ? -50.350 -9.287 57.328 1.00 83.44 278 GLY A CA 1
ATOM 2109 C C . GLY A 1 278 ? -49.287 -9.591 56.267 1.00 83.44 278 GLY A C 1
ATOM 2110 O O . GLY A 1 278 ? -49.505 -10.377 55.336 1.00 83.44 278 GLY A O 1
ATOM 2111 N N . PRO A 1 279 ? -48.097 -8.985 56.411 1.00 85.44 279 PRO A N 1
ATOM 2112 C CA . PRO A 1 279 ? -47.004 -9.184 55.477 1.00 85.44 279 PRO A CA 1
ATOM 2113 C C . PRO A 1 279 ? -46.512 -10.637 55.466 1.00 85.44 279 PRO A C 1
ATOM 2115 O O . PRO A 1 279 ? -46.665 -11.413 56.418 1.00 85.44 279 PRO A O 1
ATOM 2118 N N . VAL A 1 280 ? -45.890 -10.995 54.347 1.00 86.94 280 VAL A N 1
ATOM 2119 C CA . VAL A 1 280 ? -45.181 -12.258 54.169 1.00 86.94 280 VAL A CA 1
ATOM 2120 C C . VAL A 1 280 ? -43.706 -12.011 54.471 1.00 86.94 280 VAL A C 1
ATOM 2122 O O . VAL A 1 280 ? -43.131 -11.059 53.951 1.00 86.94 280 VAL A O 1
ATOM 2125 N N . PHE A 1 281 ? -43.087 -12.855 55.292 1.00 83.75 281 PHE A N 1
ATOM 2126 C CA . PHE A 1 281 ? -41.686 -12.709 55.681 1.00 83.75 281 PHE A CA 1
ATOM 2127 C C . PHE A 1 281 ? -40.919 -14.025 55.539 1.00 83.75 281 PHE A C 1
ATOM 2129 O O . PHE A 1 281 ? -41.492 -15.118 55.497 1.00 83.75 281 PHE A O 1
ATOM 2136 N N . ARG A 1 282 ? -39.597 -13.913 55.435 1.00 82.19 282 ARG A N 1
ATOM 2137 C CA . ARG A 1 282 ? -38.668 -15.037 55.575 1.00 82.19 282 ARG A CA 1
ATOM 2138 C C . ARG A 1 282 ? -37.926 -14.867 56.899 1.00 82.19 282 ARG A C 1
ATOM 2140 O O . ARG A 1 282 ? -37.678 -13.721 57.274 1.00 82.19 282 ARG A O 1
ATOM 2147 N N . PRO A 1 283 ? -37.611 -15.958 57.617 1.00 73.25 283 PRO A N 1
ATOM 2148 C CA . PRO A 1 283 ? -36.734 -15.847 58.771 1.00 73.25 283 PRO A CA 1
ATOM 2149 C C . PRO A 1 283 ? -35.408 -15.222 58.314 1.00 73.25 283 PRO A C 1
ATOM 2151 O O . PRO A 1 283 ? -34.904 -15.559 57.238 1.00 73.25 283 PRO A O 1
ATOM 2154 N N . GLY A 1 284 ? -34.912 -14.254 59.086 1.00 66.19 284 GLY A N 1
ATOM 2155 C CA . GLY A 1 284 ? -33.584 -13.684 58.871 1.00 66.19 284 GLY A CA 1
ATOM 2156 C C . GLY A 1 284 ? -32.485 -14.733 59.104 1.00 66.19 284 GLY A C 1
ATOM 2157 O O . GLY A 1 284 ? -32.787 -15.797 59.650 1.00 66.19 284 GLY A O 1
ATOM 2158 N N . PRO A 1 285 ? -31.248 -14.461 58.654 1.00 53.06 285 PRO A N 1
ATOM 2159 C CA . PRO A 1 285 ? -30.092 -15.309 58.943 1.00 53.06 285 PRO A CA 1
ATOM 2160 C C . PRO A 1 285 ? -29.803 -15.427 60.445 1.00 53.06 285 PRO A C 1
ATOM 2162 O O . PRO A 1 285 ? -30.154 -14.488 61.199 1.00 53.06 285 PRO A O 1
#

Solvent-accessible surface area (backbone atoms only — not comparable to full-atom values): 17383 Å² total; per-residue (Å²): 136,56,72,80,72,43,60,79,48,45,62,39,49,63,70,69,72,47,58,68,74,60,42,50,57,50,50,59,49,54,72,72,63,46,62,68,64,53,48,60,49,70,73,41,89,74,79,75,77,82,76,81,70,89,80,87,82,84,82,84,78,84,84,83,88,86,82,89,86,83,89,85,90,83,84,87,87,82,86,87,85,94,84,68,94,69,58,62,64,53,51,53,51,51,53,48,52,49,53,50,49,52,50,51,54,48,54,54,48,54,51,50,52,51,49,51,52,52,51,53,50,51,50,53,52,52,50,52,50,53,52,50,52,51,52,49,52,53,50,48,54,51,50,53,49,53,52,51,52,52,49,53,5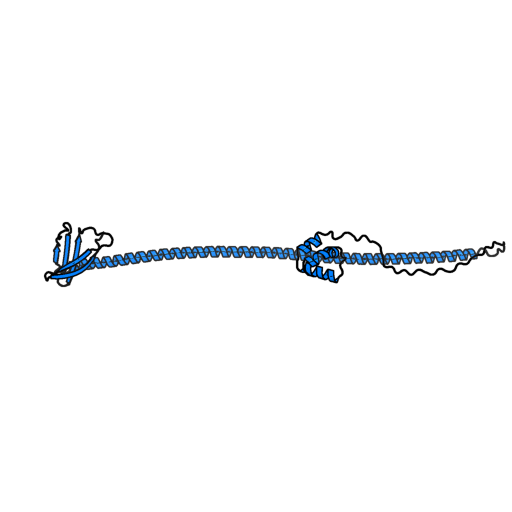1,50,55,50,53,49,54,51,51,50,53,53,47,53,52,51,51,52,52,52,50,54,51,52,52,50,51,53,49,52,54,51,50,56,51,50,52,52,53,49,54,51,49,52,52,52,50,52,51,52,53,53,52,53,51,51,54,48,52,53,50,54,53,71,68,42,89,76,58,45,80,44,78,51,75,56,58,87,92,48,77,75,30,42,33,40,34,43,37,30,80,95,71,80,44,74,49,80,48,76,43,65,64,81,88,70,62,92,93,60,71,49,70,44,71,48,72,48,99,87,70,51,73,45,81,53,66,72,47,67,86,76,136